Protein AF-A0A100WIN1-F1 (afdb_monomer)

InterPro domains:
  IPR055664 Protein of unknown function DUF7240 [PF23888] (122-196)
  IPR056927 Phage tail assembly chaperone protein [PF23781] (4-111)

Solvent-accessible surface area (backbone atoms only — not comparable to full-atom values): 12365 Å² total; per-residue (Å²): 132,84,83,77,77,78,68,12,44,66,59,38,42,54,54,31,69,76,25,74,78,75,61,76,69,41,86,40,79,40,91,90,75,46,75,40,49,27,30,70,57,31,26,38,49,38,32,38,51,12,50,30,66,35,82,90,48,55,72,68,60,14,50,50,28,44,50,48,48,50,57,75,29,32,42,69,68,55,51,54,49,51,54,51,29,39,74,71,67,74,37,55,91,58,45,65,60,52,48,53,39,50,53,68,25,67,93,53,91,60,52,49,65,30,48,52,53,44,26,34,50,43,22,51,39,22,76,72,48,53,81,73,43,88,71,63,59,49,75,38,97,26,27,64,59,47,42,51,51,48,50,50,53,56,58,61,50,50,65,78,86,45,71,68,60,28,50,52,53,47,52,52,50,51,46,70,42,66,52,79,77,77,87,78,60,91,92,58,81,83,69,53,97,83,54,56,85,80,63,48,67,64,55,55,50,46,54,51,51,49,49,61,63,69,76,112

Radius of gyration: 17.98 Å; Cα contacts (8 Å, |Δi|>4): 242; chains: 1; bounding box: 40×31×56 Å

Structure (mmCIF, N/CA/C/O backbone):
data_AF-A0A100WIN1-F1
#
_entry.id   AF-A0A100WIN1-F1
#
loop_
_atom_site.group_PDB
_atom_site.id
_atom_site.type_symbol
_atom_site.label_atom_id
_atom_site.label_alt_id
_atom_site.label_comp_id
_atom_site.label_asym_id
_atom_site.label_entity_id
_atom_site.label_seq_id
_atom_site.pdbx_PDB_ins_code
_atom_site.Cartn_x
_atom_site.Cartn_y
_atom_site.Cartn_z
_atom_site.occupancy
_atom_site.B_iso_or_equiv
_atom_site.auth_seq_id
_atom_site.auth_comp_id
_atom_site.auth_asym_id
_atom_site.auth_atom_id
_atom_site.pdbx_PDB_model_num
ATOM 1 N N . MET A 1 1 ? 20.401 14.953 -24.488 1.00 44.62 1 MET A N 1
ATOM 2 C CA . MET A 1 1 ? 19.905 14.572 -23.147 1.00 44.62 1 MET A CA 1
ATOM 3 C C . MET A 1 1 ? 18.418 14.300 -23.259 1.00 44.62 1 MET A C 1
ATOM 5 O O . MET A 1 1 ? 17.716 15.167 -23.756 1.00 44.62 1 MET A O 1
ATOM 9 N N . ALA A 1 2 ? 17.943 13.113 -22.882 1.00 50.66 2 ALA A N 1
ATOM 10 C CA . ALA A 1 2 ? 16.504 12.884 -22.765 1.00 50.66 2 ALA A CA 1
ATOM 11 C C . ALA A 1 2 ? 16.011 13.589 -21.492 1.00 50.66 2 ALA A C 1
ATOM 13 O O . ALA A 1 2 ? 16.629 13.425 -20.442 1.00 50.66 2 ALA A O 1
ATOM 14 N N . ILE A 1 3 ? 14.958 14.399 -21.599 1.00 56.50 3 ILE A N 1
ATOM 15 C CA . ILE A 1 3 ? 14.288 14.992 -20.438 1.00 56.50 3 ILE A CA 1
ATOM 16 C C . ILE A 1 3 ? 13.505 13.859 -19.766 1.00 56.50 3 ILE A C 1
ATOM 18 O O . ILE A 1 3 ? 12.650 13.243 -20.401 1.00 56.50 3 ILE A O 1
ATOM 22 N N . GLU A 1 4 ? 13.853 13.533 -18.522 1.00 56.56 4 GLU A N 1
ATOM 23 C CA . GLU A 1 4 ? 13.146 12.529 -17.723 1.00 56.56 4 GLU A CA 1
ATOM 24 C C . GLU A 1 4 ? 11.821 13.151 -17.245 1.00 56.56 4 GLU A C 1
ATOM 26 O O . GLU A 1 4 ? 11.844 14.255 -16.689 1.00 56.56 4 GLU A O 1
ATOM 31 N N . PRO A 1 5 ? 10.659 12.523 -17.504 1.00 62.78 5 PRO A N 1
ATOM 32 C CA . PRO A 1 5 ? 9.391 13.055 -17.027 1.00 62.78 5 PRO A CA 1
ATOM 33 C C . PRO A 1 5 ? 9.347 13.023 -15.489 1.00 62.78 5 PRO A C 1
ATOM 35 O O . PRO A 1 5 ? 9.988 12.166 -14.875 1.00 62.78 5 PRO A O 1
ATOM 38 N N . PRO A 1 6 ? 8.587 13.929 -14.845 1.00 72.12 6 PRO A N 1
ATOM 39 C CA . PRO A 1 6 ? 8.455 13.916 -13.394 1.00 72.12 6 PRO A CA 1
ATOM 40 C C . PRO A 1 6 ? 7.851 12.587 -12.893 1.00 72.12 6 PRO A C 1
ATOM 42 O O . PRO A 1 6 ? 7.144 11.916 -13.656 1.00 72.12 6 PRO A O 1
ATOM 45 N N . PRO A 1 7 ? 8.070 12.219 -11.615 1.00 76.25 7 PRO A N 1
ATOM 46 C CA . PRO A 1 7 ? 7.464 11.034 -11.009 1.00 76.25 7 PRO A CA 1
ATOM 47 C C . PRO A 1 7 ? 5.939 10.999 -11.171 1.00 76.25 7 PRO A C 1
ATOM 49 O O . PRO A 1 7 ? 5.281 12.038 -11.103 1.00 76.25 7 PRO A O 1
ATOM 52 N N . GLY A 1 8 ? 5.383 9.797 -11.342 1.00 88.75 8 GLY A N 1
ATOM 53 C CA . GLY A 1 8 ? 3.956 9.589 -11.611 1.00 88.75 8 GLY A CA 1
ATOM 54 C C . GLY A 1 8 ? 3.017 9.745 -10.409 1.00 88.75 8 GLY A C 1
ATOM 55 O O . GLY A 1 8 ? 1.815 9.545 -10.556 1.00 88.75 8 GLY A O 1
ATOM 56 N N . PHE A 1 9 ? 3.532 10.082 -9.219 1.00 91.44 9 PHE A N 1
ATOM 57 C CA . PHE A 1 9 ? 2.735 10.117 -7.987 1.00 91.44 9 PHE A CA 1
ATOM 58 C C . PHE A 1 9 ? 1.575 11.108 -8.076 1.00 91.44 9 PHE A C 1
ATOM 60 O O . PHE A 1 9 ? 0.471 10.788 -7.649 1.00 91.44 9 PHE A O 1
ATOM 67 N N . THR A 1 10 ? 1.818 12.293 -8.641 1.00 92.75 10 THR A N 1
ATOM 68 C CA . THR A 1 10 ? 0.780 13.315 -8.817 1.00 92.75 10 THR A CA 1
ATOM 69 C C . THR A 1 10 ? -0.313 12.838 -9.768 1.00 92.75 10 THR A C 1
ATOM 71 O O . THR A 1 10 ? -1.484 13.063 -9.490 1.00 92.75 10 THR A O 1
ATOM 74 N N . ASP A 1 11 ? 0.044 12.140 -10.850 1.00 95.31 11 ASP A N 1
ATOM 75 C CA . ASP A 1 11 ? -0.950 11.616 -11.793 1.00 95.31 11 ASP A CA 1
ATOM 76 C C . ASP A 1 11 ? -1.758 10.473 -11.164 1.00 95.31 11 ASP A C 1
ATOM 78 O O . ASP A 1 11 ? -2.968 10.408 -11.346 1.00 95.31 11 ASP A O 1
ATOM 82 N N . LEU A 1 12 ? -1.110 9.603 -10.377 1.00 96.94 12 LEU A N 1
ATOM 83 C CA . LEU A 1 12 ? -1.796 8.538 -9.641 1.00 96.94 12 LEU A CA 1
ATOM 84 C C . LEU A 1 12 ? -2.769 9.107 -8.599 1.00 96.94 12 LEU A C 1
ATOM 86 O O . LEU A 1 12 ? -3.864 8.576 -8.433 1.00 96.94 12 LEU A O 1
ATOM 90 N N . LEU A 1 13 ? -2.378 10.172 -7.892 1.00 96.06 13 LEU A N 1
ATOM 91 C CA . LEU A 1 13 ? -3.260 10.868 -6.953 1.00 96.06 13 LEU A CA 1
ATOM 92 C C . LEU A 1 13 ? -4.448 11.511 -7.675 1.00 96.06 13 LEU A C 1
ATOM 94 O O . LEU A 1 13 ? -5.569 11.325 -7.215 1.00 96.06 13 LEU A O 1
ATOM 98 N N . GLY A 1 14 ? -4.217 12.176 -8.811 1.00 96.94 14 GLY A N 1
ATOM 99 C CA . GLY A 1 14 ? -5.286 12.752 -9.633 1.00 96.94 14 GLY A CA 1
ATOM 100 C C . GLY A 1 14 ? -6.283 11.697 -10.119 1.00 96.94 14 GLY A C 1
ATOM 101 O O . GLY A 1 14 ? -7.475 11.819 -9.868 1.00 96.94 14 GLY A O 1
ATOM 102 N N . ASP A 1 15 ? -5.803 10.593 -10.701 1.00 97.38 15 ASP A N 1
ATOM 103 C CA . ASP A 1 15 ? -6.683 9.497 -11.137 1.00 97.38 15 ASP A CA 1
ATOM 104 C C . ASP A 1 15 ? -7.475 8.886 -9.954 1.00 97.38 15 ASP A C 1
ATOM 106 O O . ASP A 1 15 ? -8.618 8.455 -10.105 1.00 97.38 15 ASP A O 1
ATOM 110 N N . ALA A 1 16 ? -6.888 8.846 -8.752 1.00 97.25 16 ALA A N 1
ATOM 111 C CA . ALA A 1 16 ? -7.548 8.329 -7.553 1.00 97.25 16 ALA A CA 1
ATOM 112 C C . ALA A 1 16 ? -8.606 9.276 -6.958 1.00 97.25 16 ALA A C 1
ATOM 114 O O . ALA A 1 16 ? -9.450 8.819 -6.177 1.00 97.25 16 ALA A O 1
ATOM 115 N N . GLU A 1 17 ? -8.570 10.570 -7.284 1.00 96.25 17 GLU A N 1
ATOM 116 C CA . GLU A 1 17 ? -9.612 11.530 -6.900 1.00 96.25 17 GLU A CA 1
ATOM 117 C C . GLU A 1 17 ? -10.912 11.257 -7.663 1.00 96.25 17 GLU A C 1
ATOM 119 O O . GLU A 1 17 ? -11.977 11.234 -7.040 1.00 96.25 17 GLU A O 1
ATOM 124 N N . ASP A 1 18 ? -10.801 10.923 -8.950 1.00 96.06 18 ASP A N 1
ATOM 125 C CA . ASP A 1 18 ? -11.926 10.593 -9.836 1.00 96.06 18 ASP A CA 1
ATOM 126 C C . ASP A 1 18 ? -12.445 9.151 -9.662 1.00 96.06 18 ASP A C 1
ATOM 128 O O . ASP A 1 18 ? -13.518 8.786 -10.151 1.00 96.06 18 ASP A O 1
ATOM 132 N N . ALA A 1 19 ? -11.694 8.306 -8.953 1.00 96.38 19 ALA A N 1
ATOM 133 C CA . ALA A 1 19 ? -12.047 6.911 -8.732 1.00 96.38 19 ALA A CA 1
ATOM 134 C C . ALA A 1 19 ? -13.309 6.748 -7.853 1.00 96.38 19 ALA A C 1
ATOM 136 O O . ALA A 1 19 ? -13.549 7.549 -6.939 1.00 96.38 19 ALA A O 1
ATOM 137 N N . PRO A 1 20 ? -14.079 5.648 -8.020 1.00 95.81 20 PRO A N 1
ATOM 138 C CA . PRO A 1 20 ? -15.226 5.347 -7.168 1.00 95.81 20 PRO A CA 1
ATOM 139 C C . PRO A 1 20 ? -14.879 5.375 -5.671 1.00 95.81 20 PRO A C 1
ATOM 141 O O . PRO A 1 20 ? -13.741 5.073 -5.287 1.00 95.81 20 PRO A O 1
ATOM 144 N N . PRO A 1 21 ? -15.839 5.690 -4.786 1.00 94.56 21 PRO A N 1
ATOM 145 C CA . PRO A 1 21 ? -15.601 5.638 -3.349 1.00 94.56 21 PRO A CA 1
ATOM 146 C C . PRO A 1 21 ? -15.242 4.216 -2.891 1.00 94.56 21 PRO A C 1
ATOM 148 O O . PRO A 1 21 ? -15.446 3.219 -3.601 1.00 94.5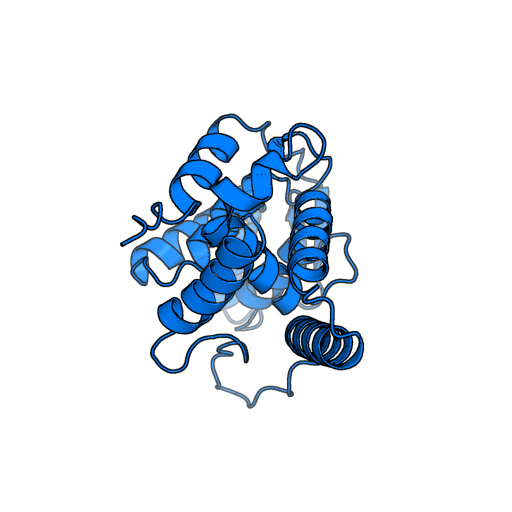6 21 PRO A O 1
ATOM 151 N N . LEU A 1 22 ? -14.697 4.116 -1.677 1.00 95.00 22 LEU A N 1
ATOM 152 C CA . LEU A 1 22 ? -14.527 2.823 -1.017 1.00 95.00 22 LEU A CA 1
ATOM 153 C C . LEU A 1 22 ? -15.887 2.136 -0.828 1.00 95.00 22 LEU A C 1
ATOM 155 O O . LEU A 1 22 ? -16.930 2.784 -0.818 1.00 95.00 22 LEU A O 1
ATOM 159 N N . GLY A 1 23 ? -15.870 0.806 -0.744 1.00 93.50 23 GLY A N 1
ATOM 160 C CA . GLY A 1 23 ? -17.091 0.031 -0.522 1.00 93.50 23 GLY A CA 1
ATOM 161 C C . GLY A 1 23 ? -17.641 0.188 0.894 1.00 93.50 23 GLY A C 1
ATOM 162 O O . GLY A 1 23 ? -17.036 0.845 1.741 1.00 93.50 23 GLY A O 1
ATOM 163 N N . GLU A 1 24 ? -18.763 -0.474 1.156 1.00 95.06 24 GLU A N 1
ATOM 164 C CA . GLU A 1 24 ? -19.343 -0.516 2.497 1.00 95.06 24 GLU A CA 1
ATOM 165 C C . GLU A 1 24 ? -18.390 -1.169 3.512 1.00 95.06 24 GLU A C 1
ATOM 167 O O . GLU A 1 24 ? -17.664 -2.112 3.159 1.00 95.06 24 GLU A O 1
ATOM 172 N N . PRO A 1 25 ? -18.381 -0.695 4.770 1.00 96.88 25 PRO A N 1
ATOM 173 C CA . PRO A 1 25 ? -17.685 -1.372 5.851 1.00 96.88 25 PRO A CA 1
ATOM 174 C C . PRO A 1 25 ? -18.221 -2.788 6.061 1.00 96.88 25 PRO A C 1
ATOM 176 O O . PRO A 1 25 ? -19.425 -3.037 6.028 1.00 96.88 25 PRO A O 1
ATOM 179 N N . VAL A 1 26 ? -17.317 -3.714 6.347 1.00 97.00 26 VAL A N 1
ATOM 180 C CA . VAL A 1 26 ? -17.629 -5.079 6.767 1.00 97.00 26 VAL A CA 1
ATOM 181 C C . VAL A 1 26 ? -16.817 -5.425 8.008 1.00 97.00 26 VAL A C 1
ATOM 183 O O . VAL A 1 26 ? -15.780 -4.815 8.274 1.00 97.00 26 VAL A O 1
ATOM 186 N N . LEU A 1 27 ? -17.273 -6.420 8.767 1.00 97.44 27 LEU A N 1
ATOM 187 C CA . LEU A 1 27 ? -16.505 -6.928 9.898 1.00 97.44 27 LEU A CA 1
ATOM 188 C C . LEU A 1 27 ? -15.193 -7.545 9.402 1.00 97.44 27 LEU A C 1
ATOM 190 O O . LEU A 1 27 ? -15.182 -8.514 8.641 1.00 97.44 27 LEU A O 1
ATOM 194 N N . PHE A 1 28 ? -14.089 -6.978 9.864 1.00 97.00 28 PHE A N 1
ATOM 195 C CA . PHE A 1 28 ? -12.732 -7.402 9.580 1.00 97.00 28 PHE A CA 1
ATOM 196 C C . PHE A 1 28 ? -12.086 -7.885 10.872 1.00 97.00 28 PHE A C 1
ATOM 198 O O . PHE A 1 28 ? -11.902 -7.127 11.825 1.00 97.00 28 PHE A O 1
ATOM 205 N N . LYS A 1 29 ? -11.774 -9.180 10.916 1.00 96.69 29 LYS A N 1
ATOM 206 C CA . LYS A 1 29 ? -11.084 -9.802 12.042 1.00 96.69 29 LYS A CA 1
ATOM 207 C C . LYS A 1 29 ? -9.582 -9.778 11.788 1.00 96.69 29 LYS A C 1
ATOM 209 O O . LYS A 1 29 ? -9.126 -10.281 10.764 1.00 96.69 29 LYS A O 1
ATOM 214 N N . LEU A 1 30 ? -8.836 -9.255 12.752 1.00 94.00 30 LEU A N 1
ATOM 215 C CA . LEU A 1 30 ? -7.388 -9.151 12.713 1.00 94.00 30 LEU A CA 1
ATOM 216 C C . LEU A 1 30 ? -6.763 -9.765 13.967 1.00 94.00 30 LEU A C 1
ATOM 218 O O . LEU A 1 30 ? -7.085 -9.395 15.101 1.00 94.00 30 LEU A O 1
ATOM 222 N N . ASP A 1 31 ? -5.843 -10.701 13.761 1.00 89.75 31 ASP A N 1
ATOM 223 C CA . ASP A 1 31 ? -5.209 -11.435 14.851 1.00 89.75 31 ASP A CA 1
ATOM 224 C C . ASP A 1 31 ? -4.362 -10.517 15.746 1.00 89.75 31 ASP A C 1
ATOM 226 O O . ASP A 1 31 ? -3.508 -9.752 15.292 1.00 89.75 31 ASP A O 1
ATOM 230 N N . GLY A 1 32 ? -4.607 -10.601 17.055 1.00 87.44 32 GLY A N 1
ATOM 231 C CA . GLY A 1 32 ? -3.962 -9.757 18.065 1.00 87.44 32 GLY A CA 1
ATOM 232 C C . GLY A 1 32 ? -4.545 -8.345 18.206 1.00 87.44 32 GLY A C 1
ATOM 233 O O . GLY A 1 32 ? -4.153 -7.648 19.133 1.00 87.44 32 GLY A O 1
ATOM 234 N N . VAL A 1 33 ? -5.487 -7.940 17.344 1.00 91.88 33 VAL A N 1
ATOM 235 C CA . VAL A 1 33 ? -6.157 -6.624 17.406 1.00 91.88 33 VAL A CA 1
ATOM 236 C C . VAL A 1 33 ? -7.651 -6.762 17.717 1.00 91.88 33 VAL A C 1
ATOM 238 O O . VAL A 1 33 ? -8.201 -5.981 18.489 1.00 91.88 33 VAL A O 1
ATOM 241 N N . GLY A 1 34 ? -8.315 -7.779 17.162 1.00 93.38 34 GLY A N 1
ATOM 242 C CA . GLY A 1 34 ? -9.741 -8.037 17.363 1.00 93.38 34 GLY A CA 1
ATOM 243 C C . GLY A 1 34 ? -10.560 -7.854 16.088 1.00 93.38 34 GLY A C 1
ATOM 244 O O . GLY A 1 34 ? -10.052 -8.014 14.982 1.00 93.38 34 GLY A O 1
ATOM 245 N N . THR A 1 35 ? -11.854 -7.578 16.243 1.00 96.31 35 THR A N 1
ATOM 246 C CA . THR A 1 35 ? -12.759 -7.319 15.111 1.00 96.31 35 THR A CA 1
ATOM 247 C C . THR A 1 35 ? -13.042 -5.826 15.026 1.00 96.31 35 THR A C 1
ATOM 249 O O . THR A 1 35 ? -13.284 -5.202 16.056 1.00 96.31 35 THR A O 1
ATOM 252 N N . LEU A 1 36 ? -13.008 -5.279 13.814 1.00 96.44 36 LEU A N 1
ATOM 253 C CA . LEU A 1 36 ? -13.309 -3.881 13.515 1.00 96.44 36 LEU A CA 1
ATOM 254 C C . LEU A 1 36 ? -14.191 -3.773 12.268 1.00 96.44 36 LEU A C 1
ATOM 256 O O . LEU A 1 36 ? -14.190 -4.669 11.421 1.00 96.44 36 LEU A O 1
ATOM 260 N N . TRP A 1 37 ? -14.923 -2.676 12.130 1.00 97.75 37 TRP A N 1
ATOM 261 C CA . TRP A 1 37 ? -15.577 -2.317 10.877 1.00 97.75 37 TRP A CA 1
ATOM 262 C C . TRP A 1 37 ? -14.557 -1.700 9.928 1.00 97.75 37 TRP A C 1
ATOM 264 O O . TRP A 1 37 ? -13.993 -0.639 10.203 1.00 97.75 37 TRP A O 1
ATOM 274 N N . ALA A 1 38 ? -14.316 -2.373 8.802 1.00 97.94 38 ALA A N 1
ATOM 275 C CA . ALA A 1 38 ? -13.326 -1.939 7.832 1.00 97.94 38 ALA A CA 1
ATOM 276 C C . ALA A 1 38 ? -13.798 -2.065 6.384 1.00 97.94 38 ALA A C 1
ATOM 278 O O . ALA A 1 38 ? -14.640 -2.892 6.041 1.00 97.94 38 ALA A O 1
ATOM 279 N N . ARG A 1 39 ? -13.204 -1.263 5.505 1.00 97.75 39 ARG A N 1
ATOM 280 C CA . ARG A 1 39 ? -13.421 -1.290 4.058 1.00 97.75 39 ARG A CA 1
ATOM 281 C C . ARG A 1 39 ? -12.241 -1.974 3.388 1.00 97.75 39 ARG A C 1
ATOM 283 O O . ARG A 1 39 ? -11.086 -1.711 3.715 1.00 97.75 39 ARG A O 1
ATOM 290 N N . LYS A 1 40 ? -12.519 -2.828 2.406 1.00 96.75 40 LYS A N 1
ATOM 291 C CA . LYS A 1 40 ? -11.464 -3.461 1.609 1.00 96.75 40 LYS A CA 1
ATOM 292 C C . LYS A 1 40 ? -10.763 -2.416 0.723 1.00 96.75 40 LYS A C 1
ATOM 294 O O . LYS A 1 40 ? -11.473 -1.657 0.055 1.00 96.75 40 LYS A O 1
ATOM 299 N N . PRO A 1 41 ? -9.417 -2.404 0.635 1.00 97.62 41 PRO A N 1
ATOM 300 C CA . PRO A 1 41 ? -8.714 -1.481 -0.250 1.00 97.62 41 PRO A CA 1
ATOM 301 C C . PRO A 1 41 ? -9.132 -1.608 -1.719 1.00 97.62 41 PRO A C 1
ATOM 303 O O . PRO A 1 41 ? -9.129 -2.694 -2.314 1.00 97.62 41 PRO A O 1
ATOM 306 N N . ARG A 1 42 ? -9.464 -0.465 -2.318 1.00 97.44 42 ARG A N 1
ATOM 307 C CA . ARG A 1 42 ? -9.809 -0.316 -3.740 1.00 97.44 42 ARG A CA 1
ATOM 308 C C . ARG A 1 42 ? -8.657 0.348 -4.497 1.00 97.44 42 ARG A C 1
ATOM 310 O O . ARG A 1 42 ? -7.727 0.826 -3.854 1.00 97.44 42 ARG A O 1
ATOM 317 N N . PRO A 1 43 ? -8.683 0.401 -5.840 1.00 97.94 43 PRO A N 1
ATOM 318 C CA . PRO A 1 43 ? -7.618 1.038 -6.613 1.00 97.94 43 PRO A CA 1
ATOM 319 C C . PRO A 1 43 ? -7.200 2.427 -6.117 1.00 97.94 43 PRO A C 1
ATOM 321 O O . PRO A 1 43 ? -6.010 2.675 -5.993 1.00 97.94 43 PRO A O 1
ATOM 324 N N . ARG A 1 44 ? -8.139 3.287 -5.699 1.00 97.56 44 ARG A N 1
ATOM 325 C CA . ARG A 1 44 ? -7.811 4.609 -5.128 1.00 97.56 44 ARG A CA 1
ATOM 326 C C . ARG A 1 44 ? -6.898 4.559 -3.898 1.00 97.56 44 ARG A C 1
ATOM 328 O O . ARG A 1 44 ? -6.096 5.462 -3.676 1.00 97.56 44 ARG A O 1
ATOM 335 N N . SER A 1 45 ? -7.001 3.494 -3.100 1.00 98.12 45 SER A N 1
ATOM 336 C CA . SER A 1 45 ? -6.182 3.283 -1.905 1.00 98.12 45 SER A CA 1
ATOM 337 C C . SER A 1 45 ? -4.703 3.122 -2.263 1.00 98.12 45 SER A C 1
ATOM 339 O O . SER A 1 45 ? -3.845 3.445 -1.446 1.00 98.12 45 SER A O 1
ATOM 341 N N . LEU A 1 46 ? -4.405 2.682 -3.494 1.00 97.94 46 LEU A N 1
ATOM 342 C CA . LEU A 1 46 ? -3.050 2.580 -4.031 1.00 97.94 46 LEU A CA 1
ATOM 343 C C . LEU A 1 46 ? -2.333 3.926 -4.003 1.00 97.94 46 LEU A C 1
ATOM 345 O O . LEU A 1 46 ? -1.168 3.976 -3.633 1.00 97.94 46 LEU A O 1
ATOM 349 N N . ALA A 1 47 ? -3.023 5.006 -4.378 1.00 97.12 47 ALA A N 1
ATOM 350 C CA . ALA A 1 47 ? -2.435 6.337 -4.460 1.00 97.12 47 ALA A CA 1
ATOM 351 C C . ALA A 1 47 ? -2.050 6.868 -3.078 1.00 97.12 47 ALA A C 1
ATOM 353 O O . ALA A 1 47 ? -0.927 7.325 -2.872 1.00 97.12 47 ALA A O 1
ATOM 354 N N . VAL A 1 48 ? -2.966 6.734 -2.114 1.00 97.31 48 VAL A N 1
ATOM 355 C CA . VAL A 1 48 ? -2.743 7.134 -0.718 1.00 97.31 48 VAL A CA 1
ATOM 356 C C . VAL A 1 48 ? -1.608 6.312 -0.105 1.00 97.31 48 VAL A C 1
ATOM 358 O O . VAL A 1 48 ? -0.711 6.873 0.519 1.00 97.31 48 VAL A O 1
ATOM 361 N N . LEU A 1 49 ? -1.598 4.995 -0.338 1.00 97.06 49 LEU A N 1
ATOM 362 C CA . LEU A 1 49 ? -0.551 4.108 0.161 1.00 97.06 49 LEU A CA 1
ATOM 363 C C . LEU A 1 49 ? 0.808 4.409 -0.486 1.00 97.06 49 LEU A C 1
ATOM 365 O O . LEU A 1 49 ? 1.809 4.523 0.211 1.00 97.06 49 LEU A O 1
ATOM 369 N N . ALA A 1 50 ? 0.858 4.597 -1.804 1.00 95.25 50 ALA A N 1
ATOM 370 C CA . ALA A 1 50 ? 2.085 4.955 -2.508 1.00 95.25 50 ALA A CA 1
ATOM 371 C C . ALA A 1 50 ? 2.653 6.289 -1.996 1.00 95.25 50 ALA A C 1
ATOM 373 O O . ALA A 1 50 ? 3.856 6.392 -1.763 1.00 95.25 50 ALA A O 1
ATOM 374 N N . ALA A 1 51 ? 1.796 7.287 -1.762 1.00 94.31 51 ALA A N 1
ATOM 375 C CA . ALA A 1 51 ? 2.194 8.575 -1.201 1.00 94.31 51 ALA A CA 1
ATOM 376 C C . ALA A 1 51 ? 2.692 8.459 0.252 1.00 94.31 51 ALA A C 1
ATOM 378 O O . ALA A 1 51 ? 3.710 9.060 0.591 1.00 94.31 51 ALA A O 1
ATOM 379 N N . ALA A 1 52 ? 2.056 7.633 1.090 1.00 93.38 52 ALA A N 1
ATOM 380 C CA . ALA A 1 52 ? 2.504 7.373 2.465 1.00 93.38 52 ALA A CA 1
ATOM 381 C C . ALA A 1 52 ? 3.942 6.827 2.536 1.00 93.38 52 ALA A C 1
ATOM 383 O O . ALA A 1 52 ? 4.649 7.053 3.517 1.00 93.38 52 ALA A O 1
ATOM 384 N N . TYR A 1 53 ? 4.396 6.160 1.473 1.00 92.12 53 TYR A N 1
ATOM 385 C CA . TYR A 1 53 ? 5.732 5.575 1.354 1.00 92.12 53 TYR A CA 1
ATOM 386 C C . TYR A 1 53 ? 6.626 6.286 0.324 1.00 92.12 53 TYR A C 1
ATOM 388 O O . TYR A 1 53 ? 7.683 5.770 -0.041 1.00 92.12 53 TYR A O 1
ATOM 396 N N . ASN A 1 54 ? 6.240 7.483 -0.126 1.00 87.88 54 ASN A N 1
ATOM 397 C CA . ASN A 1 54 ? 7.030 8.290 -1.051 1.00 87.88 54 ASN A CA 1
ATOM 398 C C . ASN A 1 54 ? 8.200 8.967 -0.317 1.00 87.88 54 ASN A C 1
ATOM 400 O O . ASN A 1 54 ? 8.004 9.760 0.604 1.00 87.88 54 ASN A O 1
ATOM 404 N N . ASP A 1 55 ? 9.433 8.679 -0.729 1.00 86.56 55 ASP A N 1
ATOM 405 C CA . ASP A 1 55 ? 10.638 9.211 -0.090 1.00 86.56 55 ASP A CA 1
ATOM 406 C C . ASP A 1 55 ? 10.947 10.670 -0.447 1.00 86.56 55 ASP A C 1
ATOM 408 O O . ASP A 1 55 ? 11.709 11.314 0.273 1.00 86.56 55 ASP A O 1
ATOM 412 N N . ALA A 1 56 ? 10.307 11.205 -1.488 1.00 85.75 56 ALA A N 1
ATOM 413 C CA . ALA A 1 56 ? 10.355 12.623 -1.827 1.00 85.75 56 ALA A CA 1
ATOM 414 C C . ALA A 1 56 ? 9.492 13.495 -0.897 1.00 85.75 56 ALA A C 1
ATOM 416 O O . ALA A 1 56 ? 9.653 14.714 -0.887 1.00 85.75 56 ALA A O 1
ATOM 417 N N . LEU A 1 57 ? 8.574 12.892 -0.131 1.00 83.81 57 LEU A N 1
ATOM 418 C CA . LEU A 1 57 ? 7.774 13.589 0.872 1.00 83.81 57 LEU A CA 1
ATOM 419 C C . LEU A 1 57 ? 8.481 13.593 2.229 1.00 83.81 57 LEU A C 1
ATOM 421 O O . LEU A 1 57 ? 9.152 12.628 2.614 1.00 83.81 57 LEU A O 1
ATOM 425 N N . ASP A 1 58 ? 8.288 14.674 2.983 1.00 91.00 58 ASP A N 1
ATOM 426 C CA . ASP A 1 58 ? 8.764 14.743 4.358 1.00 91.00 58 ASP A CA 1
ATOM 427 C C . ASP A 1 58 ? 7.994 13.777 5.283 1.00 91.00 58 ASP A C 1
ATOM 429 O O . ASP A 1 58 ? 6.977 13.172 4.926 1.00 91.00 58 ASP A O 1
ATOM 433 N N . GLY A 1 59 ? 8.515 13.594 6.499 1.00 88.31 59 GLY A N 1
ATOM 434 C CA . GLY A 1 59 ? 7.918 12.679 7.471 1.00 88.31 59 GLY A CA 1
ATOM 435 C C . GLY A 1 59 ? 6.484 13.050 7.861 1.00 88.31 59 GLY A C 1
ATOM 436 O O . GLY A 1 59 ? 5.669 12.153 8.061 1.00 88.31 59 GLY A O 1
ATOM 437 N N . ALA A 1 60 ? 6.160 14.343 7.931 1.00 91.38 60 ALA A N 1
ATOM 438 C CA . ALA A 1 60 ? 4.831 14.804 8.314 1.00 91.38 60 ALA A CA 1
ATOM 439 C C . ALA A 1 60 ? 3.804 14.495 7.216 1.00 91.38 60 ALA A C 1
ATOM 441 O O . ALA A 1 60 ? 2.751 13.927 7.501 1.00 91.38 60 ALA A O 1
ATOM 442 N N . ALA A 1 61 ? 4.138 14.784 5.958 1.00 90.44 61 ALA A N 1
ATOM 443 C CA . ALA A 1 61 ? 3.309 14.480 4.801 1.00 90.44 61 ALA A CA 1
ATOM 444 C C . ALA A 1 61 ? 3.086 12.968 4.647 1.00 90.44 61 ALA A C 1
ATOM 446 O O . ALA A 1 61 ? 1.950 12.532 4.454 1.00 90.44 61 ALA A O 1
ATOM 447 N N . ARG A 1 62 ? 4.134 12.147 4.808 1.00 91.69 62 ARG A N 1
ATOM 448 C CA . ARG A 1 62 ? 3.995 10.680 4.805 1.00 91.69 62 ARG A CA 1
ATOM 449 C C . ARG A 1 62 ? 3.057 10.181 5.902 1.00 91.69 62 ARG A C 1
ATOM 451 O O . ARG A 1 62 ? 2.160 9.390 5.620 1.00 91.69 62 ARG A O 1
ATOM 458 N N . ASN A 1 63 ? 3.220 10.677 7.128 1.00 90.06 63 ASN A N 1
ATOM 459 C CA . ASN A 1 63 ? 2.350 10.314 8.248 1.00 90.06 63 ASN A CA 1
ATOM 460 C C . ASN A 1 63 ? 0.897 10.755 8.020 1.00 90.06 63 ASN A C 1
ATOM 462 O O . ASN A 1 63 ? -0.024 10.033 8.403 1.00 90.06 63 ASN A O 1
ATOM 466 N N . ALA A 1 64 ? 0.674 11.899 7.365 1.00 94.00 64 ALA A N 1
ATOM 467 C CA . ALA A 1 64 ? -0.664 12.358 7.001 1.00 94.00 64 ALA A CA 1
ATOM 468 C C . ALA A 1 64 ? -1.335 11.409 5.994 1.00 94.00 64 ALA A C 1
ATOM 470 O O . ALA A 1 64 ? -2.485 11.022 6.195 1.00 94.00 64 ALA A O 1
ATOM 471 N N . TYR A 1 65 ? -0.615 10.964 4.958 1.00 96.25 65 TYR A N 1
ATOM 472 C CA . TYR A 1 65 ? -1.128 9.959 4.020 1.00 96.25 65 TYR A CA 1
ATOM 473 C C . TYR A 1 65 ? -1.360 8.601 4.682 1.00 96.25 65 TYR A C 1
ATOM 475 O O . TYR A 1 65 ? -2.359 7.948 4.390 1.00 96.25 65 TYR A O 1
ATOM 483 N N . LEU A 1 66 ? -0.486 8.183 5.600 1.00 94.38 66 LEU A N 1
ATOM 484 C CA . LEU A 1 66 ? -0.679 6.939 6.339 1.00 94.38 66 LEU A CA 1
ATOM 485 C C . LEU A 1 66 ? -1.928 6.995 7.228 1.00 94.38 66 LEU A C 1
ATOM 487 O O . LEU A 1 66 ? -2.744 6.076 7.214 1.00 94.38 66 LEU A O 1
ATOM 491 N N . THR A 1 67 ? -2.099 8.099 7.958 1.00 93.69 67 THR A N 1
ATOM 492 C CA . THR A 1 67 ? -3.293 8.346 8.776 1.00 93.69 67 THR A CA 1
ATOM 493 C C . THR A 1 67 ? -4.538 8.329 7.900 1.00 93.69 67 THR A C 1
ATOM 495 O O . THR A 1 67 ? -5.474 7.599 8.206 1.00 93.69 67 THR A O 1
ATOM 498 N N . ARG A 1 68 ? -4.510 9.040 6.763 1.00 95.75 68 ARG A N 1
ATOM 499 C CA . ARG A 1 68 ? -5.596 9.034 5.776 1.00 95.75 68 ARG A CA 1
ATOM 500 C C . ARG A 1 68 ? -5.925 7.621 5.303 1.00 95.75 68 ARG A C 1
ATOM 502 O O . ARG A 1 68 ? -7.093 7.259 5.263 1.00 95.75 68 ARG A O 1
ATOM 509 N N . PHE A 1 69 ? -4.917 6.807 4.981 1.00 97.25 69 PHE A N 1
ATOM 510 C CA . PHE A 1 69 ? -5.138 5.415 4.591 1.00 97.25 69 PHE A CA 1
ATOM 511 C C . PHE A 1 69 ? -5.891 4.654 5.686 1.00 97.25 69 PHE A C 1
ATOM 513 O O . PHE A 1 69 ? -6.891 4.010 5.393 1.00 97.25 69 PHE A O 1
ATOM 520 N N . LEU A 1 70 ? -5.468 4.747 6.946 1.00 95.75 70 LEU A N 1
ATOM 521 C CA . LEU A 1 70 ? -6.149 4.058 8.044 1.00 95.75 70 LEU A CA 1
ATOM 522 C C . LEU A 1 70 ? -7.586 4.565 8.234 1.00 95.75 70 LEU A C 1
ATOM 524 O O . LEU A 1 70 ? -8.509 3.756 8.290 1.00 95.75 70 LEU A O 1
ATOM 528 N N . THR A 1 71 ? -7.794 5.882 8.264 1.00 95.12 71 THR A N 1
ATOM 529 C CA . THR A 1 71 ? -9.117 6.482 8.500 1.00 95.12 71 THR A CA 1
ATOM 530 C C . THR A 1 71 ? -10.089 6.291 7.339 1.00 95.12 71 THR A C 1
ATOM 532 O O . THR A 1 71 ? -11.291 6.210 7.560 1.00 95.12 71 THR A O 1
ATOM 535 N N . ASP A 1 72 ? -9.601 6.177 6.101 1.00 96.62 72 ASP A N 1
ATOM 536 C CA . ASP A 1 72 ? -10.454 5.851 4.954 1.00 96.62 72 ASP A CA 1
ATOM 537 C C . ASP A 1 72 ? -11.004 4.412 5.079 1.00 96.62 72 ASP A C 1
ATOM 539 O O . ASP A 1 72 ? -12.142 4.117 4.691 1.00 96.62 72 ASP A O 1
ATOM 543 N N . HIS A 1 73 ? -10.210 3.499 5.651 1.00 97.94 73 HIS A N 1
ATOM 544 C CA . HIS A 1 73 ? -10.509 2.066 5.673 1.00 97.94 73 HIS A CA 1
ATOM 545 C C . HIS A 1 73 ? -11.107 1.563 6.981 1.00 97.94 73 HIS A C 1
ATOM 547 O O . HIS A 1 73 ? -11.592 0.439 6.985 1.00 97.94 73 HIS A O 1
ATOM 553 N N . ILE A 1 74 ? -11.099 2.336 8.060 1.00 97.19 74 ILE A N 1
ATOM 554 C CA . ILE A 1 74 ? -11.589 1.910 9.376 1.00 97.19 74 ILE A CA 1
ATOM 555 C C . ILE A 1 74 ? -12.639 2.904 9.849 1.00 97.19 74 ILE A C 1
ATOM 557 O O . ILE A 1 74 ? -12.527 4.100 9.587 1.00 97.19 74 ILE A O 1
ATOM 561 N N . ASP A 1 75 ? -13.669 2.417 10.537 1.00 94.50 75 ASP A N 1
ATOM 562 C CA . ASP A 1 75 ? -14.611 3.307 11.210 1.00 94.50 75 ASP A CA 1
ATOM 563 C C . ASP A 1 75 ? -13.902 4.211 12.234 1.00 94.50 75 ASP A C 1
ATOM 565 O O . ASP A 1 75 ? -13.021 3.768 12.974 1.00 94.50 75 ASP A O 1
ATOM 569 N N . THR A 1 76 ? -14.294 5.485 12.302 1.00 91.44 76 THR A N 1
ATOM 570 C CA . THR A 1 76 ? -13.675 6.460 13.212 1.00 91.44 76 THR A CA 1
ATOM 571 C C . THR A 1 76 ? -13.757 6.010 14.670 1.00 91.44 76 THR A C 1
ATOM 573 O O . THR A 1 76 ? -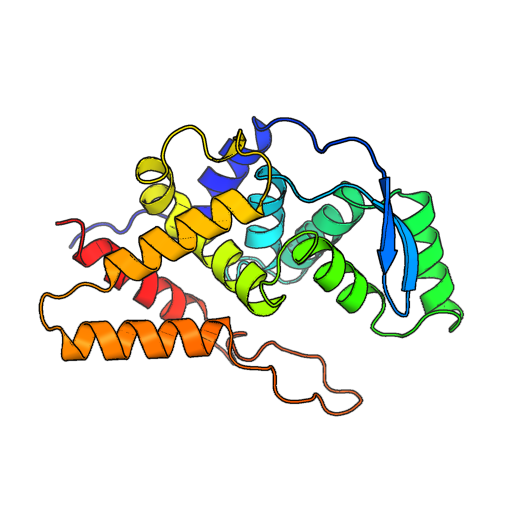12.774 6.134 15.397 1.00 91.44 76 THR A O 1
ATOM 576 N N . THR A 1 77 ? -14.874 5.401 15.078 1.00 94.38 77 THR A N 1
ATOM 577 C CA . THR A 1 77 ? -15.059 4.890 16.443 1.00 94.38 77 THR A CA 1
ATOM 578 C C . THR A 1 77 ? -14.079 3.760 16.750 1.00 94.38 77 THR A C 1
ATOM 580 O O . THR A 1 77 ? -13.487 3.719 17.829 1.00 94.38 77 THR A O 1
ATOM 583 N N . ASP A 1 78 ? -13.877 2.843 15.798 1.00 95.12 78 ASP A N 1
ATOM 584 C CA . ASP A 1 78 ? -12.917 1.750 15.958 1.00 95.12 78 ASP A CA 1
ATOM 585 C C . ASP A 1 78 ? -11.478 2.265 15.987 1.00 95.12 78 ASP A C 1
ATOM 587 O O . ASP A 1 78 ? -10.679 1.799 16.799 1.00 95.12 78 ASP A O 1
ATOM 591 N N . TYR A 1 79 ? -11.147 3.250 15.151 1.00 93.19 79 TYR A N 1
ATOM 592 C CA . TYR A 1 79 ? -9.822 3.861 15.150 1.00 93.19 79 TYR A CA 1
ATOM 593 C C . TYR A 1 79 ? -9.512 4.545 16.490 1.00 93.19 79 TYR A C 1
ATOM 595 O O . TYR A 1 79 ? -8.487 4.256 17.106 1.00 93.19 79 TYR A O 1
ATOM 603 N N . GLU A 1 80 ? -10.416 5.389 16.993 1.00 92.50 80 GLU A N 1
ATOM 604 C CA . GLU A 1 80 ? -10.261 6.066 18.288 1.00 92.50 80 GLU A CA 1
ATOM 605 C C . GLU A 1 80 ? -10.155 5.075 19.451 1.00 92.50 80 GLU A C 1
ATOM 607 O O . GLU A 1 80 ? -9.295 5.225 20.326 1.00 92.50 80 GLU A O 1
ATOM 612 N N . ARG A 1 81 ? -10.978 4.019 19.435 1.00 94.56 81 ARG A N 1
ATOM 613 C CA . ARG A 1 81 ? -10.912 2.940 20.423 1.00 94.56 81 ARG A CA 1
ATOM 614 C C . ARG A 1 81 ? -9.544 2.263 20.422 1.00 94.56 81 ARG A C 1
ATOM 616 O O . ARG A 1 81 ? -8.985 2.062 21.497 1.00 94.56 81 ARG A O 1
ATOM 623 N N . LEU A 1 82 ? -8.991 1.934 19.252 1.00 93.50 82 LEU A N 1
ATOM 624 C CA . LEU A 1 82 ? -7.670 1.303 19.150 1.00 93.50 82 LEU A CA 1
ATOM 625 C C . LEU A 1 82 ? -6.564 2.206 19.704 1.00 93.50 82 LEU A C 1
ATOM 627 O O . LEU A 1 82 ? -5.720 1.731 20.462 1.00 93.50 82 LEU A O 1
ATOM 631 N N . ILE A 1 83 ? -6.594 3.505 19.394 1.00 91.06 83 ILE A N 1
ATOM 632 C CA . ILE A 1 83 ? -5.631 4.470 19.943 1.00 91.06 83 ILE A CA 1
ATOM 633 C C . ILE A 1 83 ? -5.742 4.551 21.472 1.00 91.06 83 ILE A C 1
ATOM 635 O O . ILE A 1 83 ? -4.724 4.517 22.168 1.00 91.06 83 ILE A O 1
ATOM 639 N N . ALA A 1 84 ? -6.961 4.603 22.013 1.00 92.50 84 ALA A N 1
ATOM 640 C CA . ALA A 1 84 ? -7.177 4.590 23.456 1.00 92.50 84 ALA A CA 1
ATOM 641 C C . ALA A 1 84 ? -6.677 3.282 24.091 1.00 92.50 84 ALA A C 1
ATOM 643 O O . ALA A 1 84 ? -5.992 3.312 25.112 1.00 92.50 84 ALA A O 1
ATOM 644 N N . ASP A 1 85 ? -6.974 2.131 23.487 1.00 93.62 85 ASP A N 1
ATOM 645 C CA . ASP A 1 85 ? -6.533 0.831 23.989 1.00 93.62 85 ASP A CA 1
ATOM 646 C C . ASP A 1 85 ? -5.003 0.711 23.995 1.00 93.62 85 ASP A C 1
ATOM 648 O O . ASP A 1 85 ? -4.447 0.182 24.956 1.00 93.62 85 ASP A O 1
ATOM 652 N N . MET A 1 86 ? -4.308 1.267 22.999 1.00 92.44 86 MET A N 1
ATOM 653 C CA . MET A 1 86 ? -2.844 1.367 23.014 1.00 92.44 86 MET A CA 1
ATOM 654 C C . MET A 1 86 ? -2.346 2.268 24.153 1.00 92.44 86 MET A C 1
ATOM 656 O O . MET A 1 86 ? -1.446 1.877 24.894 1.00 92.44 86 MET A O 1
ATOM 660 N N . ALA A 1 87 ? -2.954 3.443 24.349 1.00 91.62 87 ALA A N 1
ATOM 661 C CA . ALA A 1 87 ? -2.561 4.384 25.402 1.00 91.62 87 ALA A CA 1
ATOM 662 C C . ALA A 1 87 ? -2.750 3.817 26.822 1.00 91.62 87 ALA A C 1
ATOM 664 O O . ALA A 1 87 ? -1.965 4.112 27.722 1.00 91.62 87 ALA A O 1
ATOM 665 N N . PHE A 1 88 ? -3.769 2.977 27.023 1.00 94.94 88 PHE A N 1
ATOM 666 C CA . PHE A 1 88 ? -4.041 2.305 28.297 1.00 94.94 88 PHE A CA 1
ATOM 667 C C . PHE A 1 88 ? -3.368 0.928 28.429 1.00 94.94 88 PHE A C 1
ATOM 669 O O . PHE A 1 88 ? -3.649 0.212 29.391 1.00 94.94 88 PHE A O 1
ATOM 676 N N . GLY A 1 89 ? -2.512 0.526 27.480 1.00 91.69 89 GLY A N 1
ATOM 677 C CA . GLY A 1 89 ? -1.828 -0.773 27.504 1.00 91.69 89 GLY A CA 1
ATOM 678 C C . GLY A 1 89 ? -2.766 -1.981 27.379 1.00 91.69 89 GLY A C 1
ATOM 679 O O . GLY A 1 89 ? -2.416 -3.085 27.793 1.00 91.69 89 GLY A O 1
ATOM 680 N N . ARG A 1 90 ? -3.974 -1.778 26.840 1.00 93.56 90 ARG A N 1
ATOM 681 C CA . ARG A 1 90 ? -4.972 -2.824 26.560 1.00 93.56 90 ARG A CA 1
ATOM 682 C C . ARG A 1 90 ? -4.800 -3.454 25.179 1.00 93.56 90 ARG A C 1
ATOM 684 O O . ARG A 1 90 ? -5.345 -4.528 24.939 1.00 93.56 90 ARG A O 1
ATOM 691 N N . ALA A 1 91 ? -4.047 -2.805 24.295 1.00 90.62 91 ALA A N 1
ATOM 692 C CA . ALA A 1 91 ? -3.664 -3.324 22.989 1.00 90.62 91 ALA A CA 1
ATOM 693 C C . ALA A 1 91 ? -2.130 -3.386 22.847 1.00 90.62 91 ALA A C 1
ATOM 695 O O . ALA A 1 91 ? -1.427 -2.605 23.494 1.00 90.62 91 ALA A O 1
ATOM 696 N N . PRO A 1 92 ? -1.593 -4.291 22.007 1.00 89.06 92 PRO A N 1
ATOM 697 C CA . PRO A 1 92 ? -0.165 -4.334 21.691 1.00 89.06 92 PRO A CA 1
ATOM 698 C C . PRO A 1 92 ? 0.375 -3.010 21.124 1.00 89.06 92 PRO A C 1
ATOM 700 O O . PRO A 1 92 ? -0.328 -2.309 20.394 1.00 89.06 92 PRO A O 1
ATOM 703 N N . GLU A 1 93 ? 1.648 -2.697 21.383 1.00 87.38 93 GLU A N 1
ATOM 704 C CA . GLU A 1 93 ? 2.315 -1.492 20.848 1.00 87.38 93 GLU A CA 1
ATOM 705 C C . GLU A 1 93 ? 2.362 -1.471 19.308 1.00 87.38 93 GLU A C 1
ATOM 707 O O . GLU A 1 93 ? 2.302 -0.409 18.697 1.00 87.38 93 GLU A O 1
ATOM 712 N N . ASP A 1 94 ? 2.402 -2.645 18.675 1.00 88.06 94 ASP A N 1
ATOM 713 C CA . ASP A 1 94 ? 2.440 -2.829 17.220 1.00 88.06 94 ASP A CA 1
ATOM 714 C C . ASP A 1 94 ? 1.036 -2.901 16.580 1.00 88.06 94 ASP A C 1
ATOM 716 O O . ASP A 1 94 ? 0.891 -3.335 15.438 1.00 88.06 94 ASP A O 1
ATOM 720 N N . THR A 1 95 ? -0.021 -2.479 17.286 1.00 89.62 95 THR A N 1
ATOM 721 C CA . THR A 1 95 ? -1.414 -2.554 16.798 1.00 89.62 95 THR A CA 1
ATOM 722 C C . THR A 1 95 ? -1.619 -1.823 15.470 1.00 89.62 95 THR A C 1
ATOM 724 O O . THR A 1 95 ? -2.255 -2.374 14.571 1.00 89.62 95 THR A O 1
ATOM 727 N N . ILE A 1 96 ? -1.060 -0.618 15.307 1.00 91.19 96 ILE A N 1
ATOM 728 C CA . ILE A 1 96 ? -1.175 0.141 14.050 1.00 91.19 96 ILE A CA 1
ATOM 729 C C . ILE A 1 96 ? -0.430 -0.556 12.908 1.00 91.19 96 ILE A C 1
ATOM 731 O O . ILE A 1 96 ? -0.967 -0.651 11.805 1.00 91.19 96 ILE A O 1
ATOM 735 N N . ASP A 1 97 ? 0.750 -1.116 13.175 1.00 89.94 97 ASP A N 1
ATOM 736 C CA . ASP A 1 97 ? 1.520 -1.861 12.173 1.00 89.94 97 ASP A CA 1
ATOM 737 C C . ASP A 1 97 ? 0.781 -3.132 11.733 1.00 89.94 97 ASP A C 1
ATOM 739 O O . ASP A 1 97 ? 0.675 -3.414 10.537 1.00 89.94 97 ASP A O 1
ATOM 743 N N . ARG A 1 98 ? 0.196 -3.874 12.685 1.00 93.00 98 ARG A N 1
ATOM 744 C CA . ARG A 1 98 ? -0.656 -5.043 12.407 1.00 93.00 98 ARG A CA 1
ATOM 745 C C . ARG A 1 98 ? -1.868 -4.666 11.573 1.00 93.00 98 ARG A C 1
ATOM 747 O O . ARG A 1 98 ? -2.213 -5.381 10.635 1.00 93.00 98 ARG A O 1
ATOM 754 N N . LEU A 1 99 ? -2.517 -3.561 11.920 1.00 94.44 99 LEU A N 1
ATOM 755 C CA . LEU A 1 99 ? -3.706 -3.062 11.244 1.00 94.44 99 LEU A CA 1
ATOM 756 C C . LEU A 1 99 ? -3.410 -2.664 9.806 1.00 94.44 99 LEU A C 1
ATOM 758 O O . LEU A 1 99 ? -4.100 -3.097 8.883 1.00 94.44 99 LEU A O 1
ATOM 762 N N . LEU A 1 100 ? -2.336 -1.912 9.611 1.00 95.44 100 LEU A N 1
ATOM 763 C CA . LEU A 1 100 ? -1.861 -1.512 8.303 1.00 95.44 100 LEU A CA 1
ATOM 764 C C . LEU A 1 100 ? -1.489 -2.726 7.443 1.00 95.44 100 LEU A C 1
ATOM 766 O O . LEU A 1 100 ? -1.936 -2.820 6.299 1.00 95.44 100 LEU A O 1
ATOM 770 N N . ALA A 1 101 ? -0.742 -3.683 8.001 1.00 95.19 101 ALA A N 1
ATOM 771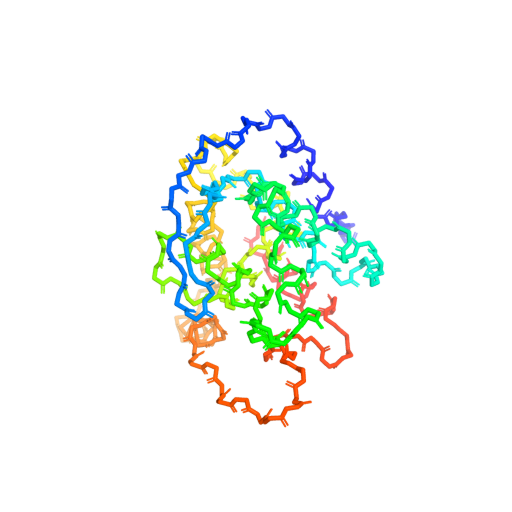 C CA . ALA A 1 101 ? -0.389 -4.921 7.314 1.00 95.19 101 ALA A CA 1
ATOM 772 C C . ALA A 1 101 ? -1.629 -5.752 6.955 1.00 95.19 101 ALA A C 1
ATOM 774 O O . ALA A 1 101 ? -1.750 -6.221 5.821 1.00 95.19 101 ALA A O 1
ATOM 775 N N . GLY A 1 102 ? -2.573 -5.896 7.888 1.00 96.25 102 GLY A N 1
ATOM 776 C CA . GLY A 1 102 ? -3.820 -6.631 7.691 1.00 96.25 102 GLY A CA 1
ATOM 777 C C . GLY A 1 102 ? -4.693 -6.022 6.595 1.00 96.25 102 GLY A C 1
ATOM 778 O O . GLY A 1 102 ? -5.126 -6.735 5.692 1.00 96.25 102 GLY A O 1
ATOM 779 N N . LEU A 1 103 ? -4.894 -4.702 6.617 1.00 97.44 103 LEU A N 1
ATOM 780 C CA . LEU A 1 103 ? -5.637 -3.990 5.575 1.00 97.44 103 LEU A CA 1
ATOM 781 C C . LEU A 1 103 ? -4.945 -4.111 4.221 1.00 97.44 103 LEU A C 1
ATOM 783 O O . LEU A 1 103 ? -5.578 -4.485 3.234 1.00 97.44 103 LEU A O 1
ATOM 787 N N . CYS A 1 104 ? -3.638 -3.848 4.174 1.00 97.19 104 CYS A N 1
ATOM 788 C CA . CYS A 1 104 ? -2.861 -3.913 2.943 1.00 97.19 104 CYS A CA 1
ATOM 789 C C . CYS A 1 104 ? -2.808 -5.316 2.348 1.00 97.19 104 CYS A C 1
ATOM 791 O O . CYS A 1 104 ? -2.579 -5.425 1.157 1.00 97.19 104 CYS A O 1
ATOM 793 N N . THR A 1 105 ? -2.988 -6.382 3.125 1.00 97.31 105 THR A N 1
ATOM 794 C CA . THR A 1 105 ? -2.962 -7.768 2.622 1.00 97.31 105 THR A CA 1
ATOM 795 C C . THR A 1 105 ? -4.356 -8.389 2.517 1.00 97.31 105 THR A C 1
ATOM 797 O O . THR A 1 105 ? -4.500 -9.580 2.227 1.00 97.31 105 THR A O 1
ATOM 800 N N . TRP A 1 106 ? -5.415 -7.594 2.693 1.00 97.25 106 TRP A N 1
ATOM 801 C CA . TRP A 1 106 ? -6.774 -8.111 2.740 1.00 97.25 106 TRP A CA 1
ATOM 802 C C . TRP A 1 106 ? -7.224 -8.719 1.406 1.00 97.25 106 TRP A C 1
ATOM 804 O O . TRP A 1 106 ? -7.583 -8.045 0.434 1.00 97.25 106 TRP A O 1
ATOM 814 N N . GLY A 1 107 ? -7.319 -10.049 1.402 1.00 94.06 107 GLY A N 1
ATOM 815 C CA . GLY A 1 107 ? -7.795 -10.822 0.261 1.00 94.06 107 GLY A CA 1
ATOM 816 C C . GLY A 1 107 ? -6.702 -11.095 -0.766 1.00 94.06 107 GLY A C 1
ATOM 817 O O . GLY A 1 107 ? -7.021 -11.316 -1.933 1.00 94.06 107 GLY A O 1
ATOM 818 N N . THR A 1 108 ? -5.439 -11.073 -0.340 1.00 96.19 108 THR A N 1
ATOM 819 C CA . THR A 1 108 ? -4.291 -11.533 -1.120 1.00 96.19 108 THR A CA 1
ATOM 820 C C . THR A 1 108 ? -3.377 -12.417 -0.270 1.00 96.19 108 THR A C 1
ATOM 822 O O . THR A 1 108 ? -3.354 -12.309 0.950 1.00 96.19 108 THR A O 1
ATOM 825 N N . ALA A 1 109 ? -2.612 -13.291 -0.924 1.00 94.62 109 ALA A N 1
ATOM 826 C CA . ALA 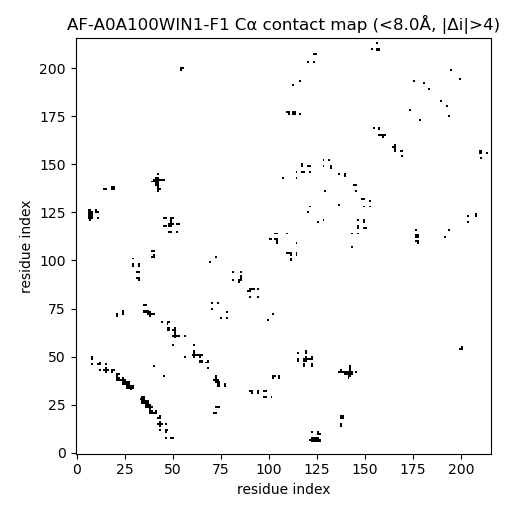A 1 109 ? -1.535 -14.055 -0.292 1.00 94.62 109 ALA A CA 1
ATOM 827 C C . ALA A 1 109 ? -0.186 -13.309 -0.322 1.00 94.62 109 ALA A C 1
ATOM 829 O O . ALA A 1 109 ? 0.815 -13.814 0.186 1.00 94.62 109 ALA A O 1
ATOM 830 N N . ARG A 1 110 ? -0.130 -12.124 -0.948 1.00 94.06 110 ARG A N 1
ATOM 831 C CA . ARG A 1 110 ? 1.095 -11.320 -1.016 1.00 94.06 110 ARG A CA 1
ATOM 832 C C . ARG A 1 110 ? 1.516 -10.894 0.398 1.00 94.06 110 ARG A C 1
ATOM 834 O O . ARG A 1 110 ? 0.670 -10.418 1.155 1.00 94.06 110 ARG A O 1
ATOM 841 N N . PRO A 1 111 ? 2.810 -10.987 0.748 1.00 94.50 111 PRO A N 1
ATOM 842 C CA . PRO A 1 111 ? 3.301 -10.434 1.998 1.00 94.50 111 PRO A CA 1
ATOM 843 C C . PRO A 1 111 ? 3.180 -8.909 1.977 1.00 94.50 111 PRO A C 1
ATOM 845 O O . PRO A 1 111 ? 3.274 -8.273 0.923 1.00 94.50 111 PRO A O 1
ATOM 848 N N . TYR A 1 112 ? 3.031 -8.315 3.158 1.00 93.44 112 TYR A N 1
ATOM 849 C CA . TYR A 1 112 ? 2.833 -6.874 3.323 1.00 93.44 112 TYR A CA 1
ATOM 850 C C . TYR A 1 112 ? 3.893 -6.033 2.590 1.00 93.44 112 TYR A C 1
ATOM 852 O O . TYR A 1 112 ? 3.582 -5.101 1.849 1.00 93.44 112 TYR A O 1
ATOM 860 N N . LYS A 1 113 ? 5.158 -6.438 2.694 1.00 90.75 113 LYS A N 1
ATOM 861 C CA . LYS A 1 113 ? 6.285 -5.808 2.001 1.00 90.75 113 LYS A CA 1
ATOM 862 C C . LYS A 1 113 ? 6.163 -5.824 0.469 1.00 90.75 113 LYS A C 1
ATOM 864 O O . LYS A 1 113 ? 6.558 -4.843 -0.164 1.00 90.75 113 LYS A O 1
ATOM 869 N N . ALA A 1 114 ? 5.620 -6.887 -0.131 1.00 92.81 114 ALA A N 1
ATOM 870 C CA . ALA A 1 114 ? 5.399 -6.932 -1.577 1.00 92.81 114 ALA A CA 1
ATOM 871 C C . ALA A 1 114 ? 4.331 -5.913 -1.990 1.00 92.81 114 ALA A C 1
ATOM 873 O O . ALA A 1 114 ? 4.520 -5.195 -2.969 1.00 92.81 114 ALA A O 1
ATOM 874 N N . VAL A 1 115 ? 3.253 -5.794 -1.205 1.00 96.56 115 VAL A N 1
ATOM 875 C CA . VAL A 1 115 ? 2.191 -4.803 -1.436 1.00 96.56 115 VAL A CA 1
ATOM 876 C C . VAL A 1 115 ? 2.759 -3.385 -1.418 1.00 96.56 115 VAL A C 1
ATOM 878 O O . VAL A 1 115 ? 2.543 -2.640 -2.370 1.00 96.56 115 VAL A O 1
ATOM 881 N N . LEU A 1 116 ? 3.536 -3.031 -0.390 1.00 95.12 116 LEU A N 1
ATOM 882 C CA . LEU A 1 116 ? 4.152 -1.704 -0.290 1.00 95.12 116 LEU A CA 1
ATOM 883 C C . LEU A 1 116 ? 5.125 -1.418 -1.437 1.00 95.12 116 LEU A C 1
ATOM 885 O O . LEU A 1 116 ? 5.072 -0.353 -2.048 1.00 95.12 116 LEU A O 1
ATOM 889 N N . SER A 1 117 ? 5.985 -2.384 -1.764 1.00 91.00 117 SER A N 1
ATOM 890 C CA . SER A 1 117 ? 6.976 -2.229 -2.834 1.00 91.00 117 SER A CA 1
ATOM 891 C C . SER A 1 117 ? 6.307 -1.997 -4.190 1.00 91.00 117 SER A C 1
ATOM 893 O O . SER A 1 117 ? 6.719 -1.121 -4.953 1.00 91.00 117 SER A O 1
ATOM 895 N N . LEU A 1 118 ? 5.250 -2.756 -4.488 1.00 95.75 118 LEU A N 1
ATOM 896 C CA . LEU A 1 118 ? 4.484 -2.602 -5.721 1.00 95.75 118 LEU A CA 1
ATOM 897 C C . LEU A 1 118 ? 3.677 -1.299 -5.725 1.00 95.75 118 LEU A C 1
ATOM 899 O O . LEU A 1 118 ? 3.603 -0.656 -6.767 1.00 95.75 118 LEU A O 1
ATOM 903 N N . ALA A 1 119 ? 3.150 -0.857 -4.579 1.00 96.75 119 ALA A N 1
ATOM 904 C CA . ALA A 1 119 ? 2.463 0.428 -4.467 1.00 96.75 119 ALA A CA 1
ATOM 905 C C . ALA A 1 119 ? 3.389 1.612 -4.774 1.00 96.75 119 ALA A C 1
ATOM 907 O O . ALA A 1 119 ? 3.056 2.462 -5.598 1.00 96.75 119 ALA A O 1
ATOM 908 N N . VAL A 1 120 ? 4.588 1.633 -4.187 1.00 94.00 120 VAL A N 1
ATOM 909 C CA . VAL A 1 120 ? 5.601 2.662 -4.475 1.00 94.00 120 VAL A CA 1
ATOM 910 C C . VAL A 1 120 ? 6.060 2.590 -5.932 1.00 94.00 120 VAL A C 1
ATOM 912 O O . VAL A 1 120 ? 6.214 3.626 -6.574 1.00 94.00 120 VAL A O 1
ATOM 915 N N . THR A 1 121 ? 6.227 1.382 -6.483 1.00 91.69 121 THR A N 1
ATOM 916 C CA . THR A 1 121 ? 6.574 1.193 -7.903 1.00 91.69 121 THR A CA 1
ATOM 917 C C . THR A 1 121 ? 5.489 1.756 -8.820 1.00 91.69 121 THR A C 1
ATOM 919 O O . THR A 1 121 ? 5.803 2.480 -9.765 1.00 91.69 121 THR A O 1
ATOM 922 N N . ALA A 1 122 ? 4.218 1.481 -8.513 1.00 94.50 122 ALA A N 1
ATOM 923 C CA . ALA A 1 122 ? 3.076 2.022 -9.238 1.00 94.50 122 ALA A CA 1
ATOM 924 C C . ALA A 1 122 ? 3.041 3.552 -9.161 1.00 94.50 122 ALA A C 1
ATOM 926 O O . ALA A 1 122 ? 2.918 4.196 -10.194 1.00 94.50 122 ALA A O 1
ATOM 927 N N . GLY A 1 123 ? 3.216 4.136 -7.971 1.00 92.88 123 GLY A N 1
ATOM 928 C CA . GLY A 1 123 ? 3.238 5.589 -7.791 1.00 92.88 123 GLY A CA 1
ATOM 929 C C . GLY A 1 123 ? 4.384 6.267 -8.534 1.00 92.88 123 GLY A C 1
ATOM 930 O O . GLY A 1 123 ? 4.160 7.206 -9.292 1.00 92.88 123 GLY A O 1
ATOM 931 N N . ALA A 1 124 ? 5.610 5.762 -8.400 1.00 90.19 124 ALA A N 1
ATOM 932 C CA . ALA A 1 124 ? 6.766 6.340 -9.079 1.00 90.19 124 ALA A CA 1
ATOM 933 C C . ALA A 1 124 ? 6.653 6.232 -10.609 1.00 90.19 124 ALA A C 1
ATOM 935 O O . ALA A 1 124 ? 6.978 7.184 -11.323 1.00 90.19 124 ALA A O 1
ATOM 936 N N . GLY A 1 125 ? 6.177 5.086 -11.103 1.00 89.19 125 GLY A N 1
ATOM 937 C CA . GLY A 1 125 ? 6.109 4.747 -12.523 1.00 89.19 125 GLY A CA 1
ATOM 938 C C . GLY A 1 125 ? 4.753 4.972 -13.188 1.00 89.19 125 GLY A C 1
ATOM 939 O O . GLY A 1 125 ? 4.573 4.501 -14.309 1.00 89.19 125 GLY A O 1
ATOM 940 N N . TRP A 1 126 ? 3.798 5.649 -12.540 1.00 94.94 126 TRP A N 1
ATOM 941 C CA . TRP A 1 126 ? 2.391 5.618 -12.960 1.00 94.94 126 TRP A CA 1
ATOM 942 C C . TRP A 1 126 ? 2.164 6.009 -14.421 1.00 94.94 126 TRP A C 1
ATOM 944 O O . TRP A 1 126 ? 1.480 5.289 -15.141 1.00 94.94 126 TRP A O 1
ATOM 954 N N . ARG A 1 127 ? 2.810 7.080 -14.905 1.00 91.31 127 ARG A N 1
ATOM 955 C CA . ARG A 1 127 ? 2.717 7.516 -16.314 1.00 91.31 127 ARG A CA 1
ATOM 956 C C . ARG A 1 127 ? 3.140 6.441 -17.314 1.00 91.31 127 ARG A C 1
ATOM 958 O O . ARG A 1 127 ? 2.580 6.367 -18.401 1.00 91.31 127 ARG A O 1
ATOM 965 N N . THR A 1 128 ? 4.130 5.632 -16.954 1.00 90.50 128 THR A N 1
ATOM 966 C CA . THR A 1 128 ? 4.656 4.560 -17.804 1.00 90.50 128 THR A CA 1
ATOM 967 C C . THR A 1 128 ? 3.815 3.296 -17.680 1.00 90.50 128 THR A C 1
ATOM 969 O O . THR A 1 128 ? 3.592 2.605 -18.670 1.00 90.50 128 THR A O 1
ATOM 972 N N . ILE A 1 129 ? 3.356 2.980 -16.469 1.00 92.81 129 ILE A N 1
ATOM 973 C CA . ILE A 1 129 ? 2.651 1.734 -16.158 1.00 92.81 129 ILE A CA 1
ATOM 974 C C . ILE A 1 129 ? 1.181 1.819 -16.580 1.00 92.81 129 ILE A C 1
ATOM 976 O O . ILE A 1 129 ? 0.689 0.901 -17.229 1.00 92.81 129 ILE A O 1
ATOM 980 N N . ARG A 1 130 ? 0.482 2.919 -16.265 1.00 96.12 130 ARG A N 1
ATOM 981 C CA . ARG A 1 130 ? -0.961 3.083 -16.502 1.00 96.12 130 ARG A CA 1
ATOM 982 C C . ARG A 1 130 ? -1.380 2.754 -17.943 1.00 96.12 130 ARG A C 1
ATOM 984 O O . ARG A 1 130 ? -2.313 1.971 -18.079 1.00 96.12 130 ARG A O 1
ATOM 991 N N . PRO A 1 131 ? -0.724 3.260 -19.010 1.00 96.19 131 PRO A N 1
ATOM 992 C CA . PRO A 1 131 ? -1.149 2.979 -20.386 1.00 96.19 131 PRO A CA 1
ATOM 993 C C . PRO A 1 131 ? -0.984 1.512 -20.809 1.00 96.19 131 PRO A C 1
ATOM 995 O O . PRO A 1 131 ? -1.544 1.108 -21.822 1.00 96.19 131 PRO A O 1
ATOM 998 N N . GLN A 1 132 ? -0.198 0.726 -20.067 1.00 96.75 132 GLN A N 1
ATOM 999 C CA . GLN A 1 132 ? 0.026 -0.698 -20.335 1.00 96.75 132 GLN A CA 1
ATOM 1000 C C . GLN A 1 132 ? -0.997 -1.596 -19.624 1.00 96.75 132 GLN A C 1
ATOM 1002 O O . GLN A 1 132 ? -1.104 -2.780 -19.944 1.00 96.75 132 GLN A O 1
ATOM 1007 N N . ILE A 1 133 ? -1.748 -1.052 -18.662 1.00 97.44 133 ILE A N 1
ATOM 1008 C CA . ILE A 1 133 ? -2.812 -1.776 -17.972 1.00 97.44 133 ILE A CA 1
ATOM 1009 C C . ILE A 1 133 ? -4.044 -1.821 -18.882 1.00 97.44 133 ILE A C 1
ATOM 1011 O O . ILE A 1 133 ? -4.488 -0.802 -19.405 1.00 97.44 133 ILE A O 1
ATOM 1015 N N . ALA A 1 134 ? -4.617 -3.010 -19.066 1.00 96.38 134 ALA A N 1
ATOM 1016 C CA . ALA A 1 134 ? -5.838 -3.160 -19.847 1.00 96.38 134 ALA A CA 1
ATOM 1017 C C . ALA A 1 134 ? -7.043 -2.539 -19.113 1.00 96.38 134 ALA A C 1
ATOM 1019 O O . ALA A 1 134 ? -7.411 -2.981 -18.023 1.00 96.38 134 ALA A O 1
ATOM 1020 N N . GLY A 1 135 ? -7.687 -1.555 -19.747 1.00 96.19 135 GLY A N 1
ATOM 1021 C CA . GLY A 1 135 ? -8.836 -0.837 -19.189 1.00 96.19 135 GLY A CA 1
ATOM 1022 C C . GLY A 1 135 ? -8.442 0.258 -18.196 1.00 96.19 135 GLY A C 1
ATOM 1023 O O . GLY A 1 135 ? -7.293 0.687 -18.147 1.00 96.19 135 GLY A O 1
ATOM 1024 N N . ASP A 1 136 ? -9.411 0.734 -17.413 1.00 97.38 136 ASP A N 1
ATOM 1025 C CA . ASP A 1 136 ? -9.151 1.731 -16.374 1.00 97.38 136 ASP A CA 1
ATOM 1026 C C . ASP A 1 136 ? -8.724 1.044 -15.060 1.00 97.38 136 ASP A C 1
ATOM 1028 O O . ASP A 1 136 ? -9.550 0.362 -14.435 1.00 97.38 136 ASP A O 1
ATOM 1032 N N . PRO A 1 137 ? -7.467 1.215 -14.598 1.00 97.75 137 PRO A N 1
ATOM 1033 C CA . PRO A 1 137 ? -7.020 0.630 -13.339 1.00 97.75 137 PRO A CA 1
ATOM 1034 C C . PRO A 1 137 ? -7.820 1.127 -12.128 1.00 97.75 137 PRO A C 1
ATOM 1036 O O . PRO A 1 137 ? -7.956 0.382 -11.158 1.00 97.75 137 PRO A O 1
ATOM 1039 N N . MET A 1 138 ? -8.388 2.339 -12.166 1.00 98.00 138 MET A N 1
ATOM 1040 C CA . MET A 1 138 ? -9.174 2.892 -11.057 1.00 98.00 138 MET A CA 1
ATOM 1041 C C . MET A 1 138 ? -10.558 2.257 -10.913 1.00 98.00 138 MET A C 1
ATOM 1043 O O . MET A 1 138 ? -11.156 2.316 -9.836 1.00 98.00 138 MET A O 1
ATOM 1047 N N . LEU A 1 139 ? -11.034 1.576 -11.959 1.00 97.50 139 LEU A N 1
ATOM 1048 C CA . LEU A 1 139 ? -12.290 0.826 -11.957 1.00 97.50 139 LEU A CA 1
ATOM 1049 C C . LEU A 1 139 ? -12.097 -0.668 -11.658 1.00 97.50 139 LEU A C 1
ATOM 1051 O O . LEU A 1 139 ? -13.066 -1.431 -11.659 1.00 97.50 139 LEU A O 1
ATOM 1055 N N . MET A 1 140 ? -10.867 -1.114 -11.380 1.00 97.25 140 MET A N 1
ATOM 1056 C CA . MET A 1 140 ? -10.615 -2.513 -11.047 1.00 97.25 140 MET A CA 1
ATOM 1057 C C . MET A 1 140 ? -11.270 -2.929 -9.715 1.00 97.25 140 MET A C 1
ATOM 1059 O O . MET A 1 140 ? -11.386 -2.124 -8.789 1.00 97.25 140 MET A O 1
ATOM 1063 N N . PRO A 1 141 ? -11.640 -4.217 -9.546 1.00 95.31 141 PRO A N 1
ATOM 1064 C CA . PRO A 1 141 ? -12.373 -4.672 -8.360 1.00 95.31 141 PRO A CA 1
ATOM 1065 C C . PRO A 1 141 ? -11.626 -4.514 -7.027 1.00 95.31 141 PRO A C 1
ATOM 1067 O O . PRO A 1 141 ? -12.244 -4.539 -5.962 1.00 95.31 141 PRO A O 1
ATOM 1070 N N . SER A 1 142 ? -10.295 -4.424 -7.055 1.00 96.00 142 SER A N 1
ATOM 1071 C CA . SER A 1 142 ? -9.473 -4.275 -5.855 1.00 96.00 142 SER A CA 1
ATOM 1072 C C . SER A 1 142 ? -8.140 -3.604 -6.162 1.00 96.00 142 SER A C 1
ATOM 1074 O O . SER A 1 142 ? -7.631 -3.694 -7.280 1.00 96.00 142 SER A O 1
ATOM 1076 N N . MET A 1 143 ? -7.530 -3.012 -5.130 1.00 97.75 143 MET A N 1
ATOM 1077 C CA . MET A 1 143 ? -6.151 -2.514 -5.195 1.00 97.75 143 MET A CA 1
ATOM 1078 C C . MET A 1 143 ? -5.180 -3.600 -5.686 1.00 97.75 143 MET A C 1
ATOM 1080 O O . MET A 1 143 ? -4.306 -3.341 -6.505 1.00 97.75 143 MET A O 1
ATOM 1084 N N . HIS A 1 144 ? -5.370 -4.842 -5.229 1.00 98.25 144 HIS A N 1
ATOM 1085 C CA . HIS A 1 144 ? -4.503 -5.967 -5.581 1.00 98.25 144 HIS A CA 1
ATOM 1086 C C . HIS A 1 144 ? -4.516 -6.322 -7.063 1.00 98.25 144 HIS A C 1
ATOM 1088 O O . HIS A 1 144 ? -3.481 -6.736 -7.566 1.00 98.25 144 HIS A O 1
ATOM 1094 N N . ARG A 1 145 ? -5.628 -6.108 -7.775 1.00 98.00 145 ARG A N 1
ATOM 1095 C CA . ARG A 1 145 ? -5.658 -6.313 -9.230 1.00 98.00 145 ARG A CA 1
ATOM 1096 C C . ARG A 1 145 ? -4.770 -5.325 -9.976 1.00 98.00 145 ARG A C 1
ATOM 1098 O O . ARG A 1 145 ? -4.091 -5.723 -10.913 1.00 98.00 145 ARG A O 1
ATOM 1105 N N . VAL A 1 146 ? -4.702 -4.077 -9.513 1.00 98.19 146 VAL A N 1
ATOM 1106 C CA . VAL A 1 146 ? -3.762 -3.094 -10.069 1.00 98.19 146 VAL A CA 1
ATOM 1107 C C . VAL A 1 146 ? -2.321 -3.522 -9.785 1.00 98.19 146 VAL A C 1
ATOM 1109 O O . VAL A 1 146 ? -1.475 -3.464 -10.671 1.00 98.19 146 VAL A O 1
ATOM 1112 N N . LEU A 1 147 ? -2.045 -4.011 -8.572 1.00 98.25 147 LEU A N 1
ATOM 1113 C CA . LEU A 1 147 ? -0.714 -4.501 -8.198 1.00 98.25 147 LEU A CA 1
ATOM 1114 C C . LEU A 1 147 ? -0.282 -5.741 -9.000 1.00 98.25 147 LEU A C 1
ATOM 1116 O O . LEU A 1 147 ? 0.903 -5.865 -9.300 1.00 98.25 147 LEU A O 1
ATOM 1120 N N . ASP A 1 148 ? -1.216 -6.626 -9.365 1.00 98.19 148 ASP A N 1
ATOM 1121 C CA . ASP A 1 148 ? -0.948 -7.772 -10.245 1.00 98.19 148 ASP A CA 1
ATOM 1122 C C . ASP A 1 148 ? -0.450 -7.299 -11.625 1.00 98.19 148 ASP A C 1
ATOM 1124 O O . ASP A 1 148 ? 0.560 -7.797 -12.124 1.00 98.19 148 ASP A O 1
ATOM 1128 N N . GLU A 1 149 ? -1.109 -6.300 -12.224 1.00 98.38 149 GLU A N 1
ATOM 1129 C CA . GLU A 1 149 ? -0.679 -5.743 -13.515 1.00 98.38 149 GLU A CA 1
ATOM 1130 C C . GLU A 1 149 ? 0.637 -4.962 -13.395 1.00 98.38 149 GLU A C 1
ATOM 1132 O O . GLU A 1 149 ? 1.505 -5.097 -14.255 1.00 98.38 149 GLU A O 1
ATOM 1137 N N . VAL A 1 150 ? 0.840 -4.212 -12.305 1.00 97.19 150 VAL A N 1
ATOM 1138 C CA . VAL A 1 150 ? 2.115 -3.527 -12.022 1.00 97.19 150 VAL A CA 1
ATOM 1139 C C . VAL A 1 150 ? 3.268 -4.530 -11.965 1.00 97.19 150 VAL A C 1
ATOM 1141 O O . VAL A 1 150 ? 4.284 -4.331 -12.626 1.00 97.19 150 VAL A O 1
ATOM 1144 N N . GLU A 1 151 ? 3.125 -5.614 -1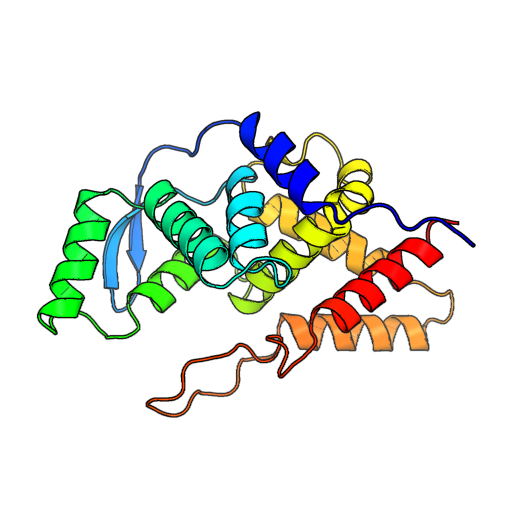1.199 1.00 97.31 151 GLU A N 1
ATOM 1145 C CA . GLU A 1 151 ? 4.155 -6.651 -11.091 1.00 97.31 151 GLU A CA 1
ATOM 1146 C C . GLU A 1 151 ? 4.447 -7.292 -12.449 1.00 97.31 151 GLU A C 1
ATOM 1148 O O . GLU A 1 151 ? 5.609 -7.416 -12.835 1.00 97.31 151 GLU A O 1
ATOM 1153 N N . LYS A 1 152 ? 3.402 -7.652 -13.199 1.00 97.06 152 LYS A N 1
ATOM 1154 C CA . LYS A 1 152 ? 3.525 -8.227 -14.541 1.00 97.06 152 LYS A CA 1
ATOM 1155 C C . LYS A 1 152 ? 4.296 -7.306 -15.487 1.00 97.06 152 LYS A C 1
ATOM 1157 O O . LYS A 1 152 ? 5.226 -7.774 -16.139 1.00 97.06 152 LYS A O 1
ATOM 1162 N N . ILE A 1 153 ? 3.959 -6.017 -15.528 1.00 94.81 153 ILE A N 1
ATOM 1163 C CA . ILE A 1 153 ? 4.650 -5.015 -16.356 1.00 94.81 153 ILE A CA 1
ATOM 1164 C C . ILE A 1 153 ? 6.123 -4.902 -15.943 1.00 94.81 153 ILE A C 1
ATOM 1166 O O . ILE A 1 153 ? 7.015 -4.889 -16.791 1.00 94.81 153 ILE A O 1
ATOM 1170 N N . VAL A 1 154 ? 6.403 -4.883 -14.637 1.00 91.38 154 VAL A N 1
ATOM 1171 C CA . VAL A 1 154 ? 7.777 -4.829 -14.121 1.00 91.38 154 VAL A CA 1
ATOM 1172 C C . VAL A 1 154 ? 8.570 -6.069 -14.531 1.00 91.38 154 VAL A C 1
ATOM 1174 O O . VAL A 1 154 ? 9.686 -5.931 -15.024 1.00 91.38 154 VAL A O 1
ATOM 1177 N N . VAL A 1 155 ? 8.009 -7.269 -14.389 1.00 92.06 155 VAL A N 1
ATOM 1178 C CA . VAL A 1 155 ? 8.673 -8.517 -14.800 1.00 92.06 155 VAL A CA 1
ATOM 1179 C C . VAL A 1 155 ? 8.907 -8.553 -16.313 1.00 92.06 155 VAL A C 1
ATOM 1181 O O . VAL A 1 155 ? 10.003 -8.897 -16.748 1.00 92.06 155 VAL A O 1
ATOM 1184 N N . GLN A 1 156 ? 7.925 -8.145 -17.121 1.00 91.69 156 GLN A N 1
ATOM 1185 C CA . GLN A 1 156 ? 8.065 -8.075 -18.581 1.00 91.69 156 GLN A CA 1
ATOM 1186 C C . GLN A 1 156 ? 9.169 -7.101 -19.005 1.00 91.69 156 GLN A C 1
ATOM 1188 O O . GLN A 1 156 ? 9.925 -7.389 -19.928 1.00 91.69 156 GLN A O 1
ATOM 1193 N N . SER A 1 157 ? 9.331 -5.988 -18.287 1.00 89.00 157 SER A N 1
ATOM 1194 C CA . SER A 1 157 ? 10.373 -5.001 -18.588 1.00 89.00 157 SER A CA 1
ATOM 1195 C C . SER A 1 157 ? 11.809 -5.475 -18.354 1.00 89.00 157 SER A C 1
ATOM 1197 O O . SER A 1 157 ? 12.745 -4.810 -18.795 1.00 89.00 157 SER A O 1
ATOM 1199 N N . MET A 1 158 ? 11.999 -6.591 -17.643 1.00 88.38 158 MET A N 1
ATOM 1200 C CA . MET A 1 158 ? 13.323 -7.156 -17.368 1.00 88.38 158 MET A CA 1
ATOM 1201 C C . MET A 1 158 ? 13.886 -7.954 -18.546 1.00 88.38 158 MET A C 1
ATOM 1203 O O . MET A 1 158 ? 15.023 -8.402 -18.452 1.00 88.38 158 MET A O 1
ATOM 1207 N N . GLN A 1 159 ? 13.119 -8.131 -19.625 1.00 88.69 159 GLN A N 1
ATOM 1208 C CA . GLN A 1 159 ? 13.549 -8.859 -20.813 1.00 88.69 159 GLN A CA 1
ATOM 1209 C C . GLN A 1 159 ? 14.597 -8.057 -21.594 1.00 88.69 159 GLN A C 1
ATOM 1211 O O . GLN A 1 159 ? 14.303 -7.007 -22.163 1.00 88.69 159 GLN A O 1
ATOM 1216 N N . SER A 1 160 ? 15.829 -8.558 -21.614 1.00 86.75 160 SER A N 1
ATOM 1217 C CA . SER A 1 160 ? 16.976 -7.963 -22.311 1.00 86.75 160 SER A CA 1
ATOM 1218 C C . SER A 1 160 ? 17.375 -8.731 -23.574 1.00 86.75 160 SER A C 1
ATOM 1220 O O . SER A 1 160 ? 18.182 -8.238 -24.361 1.00 86.75 160 SER A O 1
ATOM 1222 N N . GLY A 1 161 ? 16.812 -9.928 -23.772 1.00 90.56 161 GLY A N 1
ATOM 1223 C CA . GLY A 1 161 ? 17.169 -10.842 -24.860 1.00 90.56 161 GLY A CA 1
ATOM 1224 C C . GLY A 1 161 ? 18.279 -11.835 -24.497 1.00 90.56 161 GLY A C 1
ATOM 1225 O O . GLY A 1 161 ? 18.534 -12.749 -25.278 1.00 90.56 161 GLY A O 1
ATOM 1226 N N . ASP A 1 162 ? 18.897 -11.701 -23.317 1.00 94.88 162 ASP A N 1
ATOM 1227 C CA . ASP A 1 162 ? 19.759 -12.716 -22.701 1.00 94.88 162 ASP A CA 1
ATOM 1228 C C . ASP A 1 162 ? 18.949 -13.514 -21.657 1.00 94.88 162 ASP A C 1
ATOM 1230 O O . ASP A 1 162 ? 18.690 -13.002 -20.560 1.00 94.88 162 ASP A O 1
ATOM 1234 N N . PRO A 1 163 ? 18.576 -14.779 -21.946 1.00 94.94 163 PRO A N 1
ATOM 1235 C CA . PRO A 1 163 ? 17.751 -15.586 -21.049 1.00 94.94 163 PRO A CA 1
ATOM 1236 C C . PRO A 1 163 ? 18.343 -15.763 -19.647 1.00 94.94 163 PRO A C 1
ATOM 1238 O O . PRO A 1 163 ? 17.598 -15.836 -18.667 1.00 94.94 163 PRO A O 1
ATOM 1241 N N . GLU A 1 164 ? 19.671 -15.829 -19.517 1.00 94.62 164 GLU A N 1
ATOM 1242 C CA . GLU A 1 164 ? 20.292 -16.001 -18.206 1.00 94.62 164 GLU A CA 1
ATOM 1243 C C . GLU A 1 164 ? 20.247 -14.713 -17.384 1.00 94.62 164 GLU A C 1
ATOM 1245 O O . GLU A 1 164 ? 19.987 -14.750 -16.176 1.00 94.62 164 GLU A O 1
ATOM 1250 N N . ALA A 1 165 ? 20.515 -13.567 -18.016 1.00 91.31 165 ALA A N 1
ATOM 1251 C CA . ALA A 1 165 ? 20.416 -12.271 -17.355 1.00 91.31 165 ALA A CA 1
ATOM 1252 C C . ALA A 1 165 ? 18.976 -11.982 -16.916 1.00 91.31 165 ALA A C 1
ATOM 1254 O O . ALA A 1 165 ? 18.765 -11.586 -15.766 1.00 91.31 165 ALA A O 1
ATOM 1255 N N . ASP A 1 166 ? 18.005 -12.271 -17.781 1.00 90.56 166 ASP A N 1
ATOM 1256 C CA . ASP A 1 166 ? 16.578 -12.076 -17.524 1.00 90.56 166 ASP A CA 1
ATOM 1257 C C . ASP A 1 166 ? 16.112 -12.947 -16.347 1.00 90.56 166 AS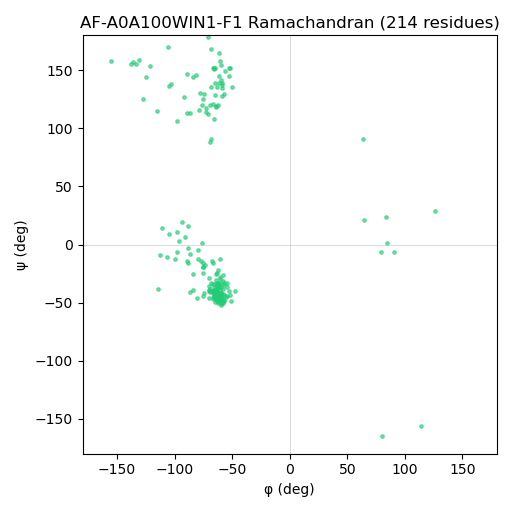P A C 1
ATOM 1259 O O . ASP A 1 166 ? 15.487 -12.453 -15.403 1.00 90.56 166 ASP A O 1
ATOM 1263 N N . GLN A 1 167 ? 16.503 -14.228 -16.324 1.00 93.50 167 GLN A N 1
ATOM 1264 C CA . GLN A 1 167 ? 16.168 -15.134 -15.223 1.00 93.50 167 GLN A CA 1
ATOM 1265 C C . GLN A 1 167 ? 16.806 -14.696 -13.896 1.00 93.50 167 GLN A C 1
ATOM 1267 O O . GLN A 1 167 ? 16.156 -14.756 -12.847 1.00 93.50 167 GLN A O 1
ATOM 1272 N N . ARG A 1 168 ? 18.066 -14.233 -13.910 1.00 92.44 168 ARG A N 1
ATOM 1273 C CA . ARG A 1 168 ? 18.734 -13.697 -12.710 1.00 92.44 168 ARG A CA 1
ATOM 1274 C C . ARG A 1 168 ? 18.033 -12.440 -12.193 1.00 92.44 168 ARG A C 1
ATOM 1276 O O . ARG A 1 168 ? 17.818 -12.325 -10.983 1.00 92.44 168 ARG A O 1
ATOM 1283 N N . ALA A 1 169 ? 17.664 -11.517 -13.082 1.00 87.06 169 ALA A N 1
ATOM 1284 C CA . ALA A 1 169 ? 16.957 -10.289 -12.730 1.00 87.06 169 ALA A CA 1
ATOM 1285 C C . ALA A 1 169 ? 15.579 -10.589 -12.125 1.00 87.06 169 ALA A C 1
ATOM 1287 O O . ALA A 1 169 ? 15.262 -10.087 -11.041 1.00 87.06 169 ALA A O 1
ATOM 1288 N N . HIS A 1 170 ? 14.818 -11.478 -12.764 1.00 90.19 170 HIS A N 1
ATOM 1289 C CA . HIS A 1 170 ? 13.520 -11.936 -12.284 1.00 90.19 170 HIS A CA 1
ATOM 1290 C C . HIS A 1 170 ? 13.624 -12.602 -10.904 1.00 90.19 170 HIS A C 1
ATOM 1292 O O . HIS A 1 170 ? 12.953 -12.172 -9.966 1.00 90.19 170 HIS A O 1
ATOM 1298 N N . ASN A 1 171 ? 14.522 -13.578 -10.725 1.00 91.50 171 ASN A N 1
ATOM 1299 C CA . ASN A 1 171 ? 14.707 -14.259 -9.437 1.00 91.50 171 ASN A CA 1
ATOM 1300 C C . ASN A 1 171 ? 15.107 -13.280 -8.325 1.00 91.50 171 ASN A C 1
ATOM 1302 O O . ASN A 1 171 ? 14.588 -13.355 -7.212 1.00 91.50 171 ASN A O 1
ATOM 1306 N N . SER A 1 172 ? 16.002 -12.335 -8.625 1.00 90.69 172 SER A N 1
ATOM 1307 C CA . SER A 1 172 ? 16.412 -11.291 -7.683 1.00 90.69 172 SER A CA 1
ATOM 1308 C C . SER A 1 172 ? 15.249 -10.371 -7.301 1.00 90.69 172 SER A C 1
ATOM 1310 O O . SER A 1 172 ? 15.084 -10.016 -6.133 1.00 90.69 172 SER A O 1
ATOM 1312 N N . TYR A 1 173 ? 14.405 -9.990 -8.261 1.00 89.75 173 TYR A N 1
ATOM 1313 C CA . TYR A 1 173 ? 13.205 -9.199 -7.999 1.00 89.75 173 TYR A CA 1
ATOM 1314 C C . TYR A 1 173 ? 12.187 -9.955 -7.138 1.00 89.75 173 TYR A C 1
ATOM 1316 O O . TYR A 1 173 ? 11.775 -9.438 -6.099 1.00 89.75 173 TYR A O 1
ATOM 1324 N N . MET A 1 174 ? 11.859 -11.198 -7.496 1.00 92.94 174 MET A N 1
ATOM 1325 C CA . MET A 1 174 ? 10.909 -12.020 -6.741 1.00 92.94 174 MET A CA 1
ATOM 1326 C C . MET A 1 174 ? 11.415 -12.313 -5.330 1.00 92.94 174 MET A C 1
ATOM 1328 O O . MET A 1 174 ? 10.664 -12.184 -4.366 1.00 92.94 174 MET A O 1
ATOM 1332 N N . HIS A 1 175 ? 12.705 -12.613 -5.170 1.00 90.50 175 HIS A N 1
ATOM 1333 C CA . HIS A 1 175 ? 13.303 -12.772 -3.849 1.00 90.50 175 HIS A CA 1
ATOM 1334 C C . HIS A 1 175 ? 13.191 -11.478 -3.029 1.00 90.50 175 HIS A C 1
ATOM 1336 O O . HIS A 1 175 ? 12.843 -11.513 -1.851 1.00 90.50 175 HIS A O 1
ATOM 1342 N N . ARG A 1 176 ? 13.419 -10.307 -3.634 1.00 87.94 176 ARG A N 1
ATOM 1343 C CA . ARG A 1 176 ? 13.249 -9.030 -2.928 1.00 87.94 176 ARG A CA 1
ATOM 1344 C C . ARG A 1 176 ? 11.810 -8.775 -2.499 1.00 87.94 176 ARG A C 1
ATOM 1346 O O . ARG A 1 176 ? 11.639 -8.257 -1.404 1.00 87.94 176 ARG A O 1
ATOM 1353 N N . LEU A 1 177 ? 10.807 -9.134 -3.295 1.00 87.81 177 LEU A N 1
ATOM 1354 C CA . LEU A 1 177 ? 9.400 -8.942 -2.928 1.00 87.81 177 LEU A CA 1
ATOM 1355 C C . LEU A 1 177 ? 8.911 -9.956 -1.886 1.00 87.81 177 LEU A C 1
ATOM 1357 O O . LEU A 1 177 ? 8.249 -9.569 -0.925 1.00 87.81 177 LEU A O 1
ATOM 1361 N N . TYR A 1 178 ? 9.254 -11.233 -2.061 1.00 91.69 178 TYR A N 1
ATOM 1362 C CA . TYR A 1 178 ? 8.587 -12.346 -1.379 1.00 91.69 178 TYR A CA 1
ATOM 1363 C C . TYR A 1 178 ? 9.441 -13.099 -0.368 1.00 91.69 178 TYR A C 1
ATOM 1365 O O . TYR A 1 178 ? 8.896 -13.930 0.357 1.00 91.69 178 TYR A O 1
ATOM 1373 N N . ALA A 1 179 ? 10.752 -12.847 -0.291 1.00 87.06 179 ALA A N 1
ATOM 1374 C CA . ALA A 1 179 ? 11.560 -13.511 0.724 1.00 87.06 179 ALA A CA 1
ATOM 1375 C C . ALA A 1 179 ? 11.020 -13.177 2.126 1.00 87.06 179 ALA A C 1
ATOM 1377 O O . ALA A 1 179 ? 10.711 -11.998 2.371 1.00 87.06 179 ALA A O 1
ATOM 1378 N N . PRO A 1 180 ? 10.940 -14.180 3.026 1.00 79.69 180 PRO A N 1
ATOM 1379 C CA . PRO A 1 180 ? 10.513 -13.982 4.402 1.00 79.69 180 PRO A CA 1
ATOM 1380 C C . PRO A 1 180 ? 11.287 -12.834 5.037 1.00 79.69 180 PRO A C 1
ATOM 1382 O O . PRO A 1 180 ? 12.510 -12.736 4.886 1.00 79.69 180 PRO A O 1
ATOM 1385 N N . ASP A 1 181 ? 10.581 -11.966 5.752 1.00 68.56 181 ASP A N 1
ATOM 1386 C CA . ASP A 1 181 ? 11.255 -10.961 6.556 1.00 68.56 181 ASP A CA 1
ATOM 1387 C C . ASP A 1 181 ? 12.046 -11.664 7.667 1.00 68.56 181 ASP A C 1
ATOM 1389 O O . ASP A 1 181 ? 11.599 -12.653 8.255 1.00 68.56 181 ASP A O 1
ATOM 1393 N N . LYS A 1 182 ? 13.265 -11.185 7.934 1.00 58.53 182 LYS A N 1
ATOM 1394 C CA . LYS A 1 182 ? 14.032 -11.671 9.085 1.00 58.53 182 LYS A CA 1
ATOM 1395 C C . LYS A 1 182 ? 13.235 -11.343 10.359 1.00 58.53 182 LYS A C 1
ATOM 1397 O O . LYS A 1 182 ? 12.697 -10.238 10.438 1.00 58.53 182 LYS A O 1
ATOM 1402 N N . PRO A 1 183 ? 13.164 -12.248 11.352 1.00 47.56 183 PRO A N 1
ATOM 1403 C CA . PRO A 1 183 ? 12.489 -11.952 12.610 1.00 47.56 183 PRO A CA 1
ATOM 1404 C C . PRO A 1 183 ? 13.136 -10.734 13.277 1.00 47.56 183 PRO A C 1
ATOM 1406 O O . PRO A 1 183 ? 14.362 -10.611 13.322 1.00 47.56 183 PRO A O 1
ATOM 1409 N N . LEU A 1 184 ? 12.296 -9.828 13.763 1.00 41.22 184 LEU A N 1
ATOM 1410 C CA . LEU A 1 184 ? 12.691 -8.524 14.291 1.00 41.22 184 LEU A CA 1
ATOM 1411 C C . LEU A 1 184 ? 13.116 -8.646 15.751 1.00 41.22 184 LEU A C 1
ATOM 1413 O O . LEU A 1 184 ? 12.537 -9.434 16.503 1.00 41.22 184 LEU A O 1
ATOM 1417 N N . LYS A 1 185 ? 14.116 -7.868 16.178 1.00 37.41 185 LYS A N 1
ATOM 1418 C CA . LYS A 1 185 ? 14.492 -7.805 17.596 1.00 37.41 185 LYS A CA 1
ATOM 1419 C C . LYS A 1 185 ? 13.553 -6.854 18.345 1.00 37.41 185 LYS A C 1
ATOM 1421 O O . LYS A 1 185 ? 13.085 -5.855 17.809 1.00 37.41 185 LYS A O 1
ATOM 1426 N N . ARG A 1 186 ? 13.267 -7.170 19.611 1.00 29.31 186 ARG A N 1
ATOM 1427 C CA . ARG A 1 186 ? 12.383 -6.378 20.485 1.00 29.31 186 ARG A CA 1
ATOM 1428 C C . ARG A 1 186 ? 12.914 -4.942 20.632 1.00 29.31 186 ARG A C 1
ATOM 1430 O O . ARG A 1 186 ? 14.073 -4.774 20.998 1.00 29.31 186 ARG A O 1
ATOM 1437 N N . GLY A 1 187 ? 12.071 -3.938 20.377 1.00 28.56 187 GLY A N 1
ATOM 1438 C CA . GLY A 1 187 ? 12.433 -2.511 20.445 1.00 28.56 187 GLY A CA 1
ATOM 1439 C C . GLY A 1 187 ? 13.076 -1.945 19.172 1.00 28.56 187 GLY A C 1
ATOM 1440 O O . GLY A 1 187 ? 13.424 -0.769 19.130 1.00 28.56 187 GLY A O 1
ATOM 1441 N N . GLU A 1 188 ? 13.230 -2.760 18.128 1.00 29.89 188 GLU A N 1
ATOM 1442 C CA . GLU A 1 188 ? 13.710 -2.322 16.823 1.00 29.89 188 GLU A CA 1
ATOM 1443 C C . GLU A 1 188 ? 12.502 -1.895 15.979 1.00 29.89 188 GLU A C 1
ATOM 1445 O O . GLU A 1 188 ? 11.649 -2.714 15.635 1.00 29.89 188 GLU A O 1
ATOM 1450 N N . MET A 1 189 ? 12.397 -0.600 15.662 1.00 32.72 189 MET A N 1
ATOM 1451 C CA . MET A 1 189 ? 11.413 -0.141 14.684 1.00 32.72 189 MET A CA 1
ATOM 1452 C C . MET A 1 189 ? 11.754 -0.801 13.348 1.00 32.72 189 MET A C 1
ATOM 1454 O O . MET A 1 189 ? 12.856 -0.623 12.821 1.00 32.72 189 MET A O 1
ATOM 1458 N N . VAL A 1 190 ? 10.815 -1.577 12.815 1.00 38.50 190 VAL A N 1
ATOM 1459 C CA . VAL A 1 190 ? 10.980 -2.310 11.563 1.00 38.50 190 VAL A CA 1
ATOM 1460 C C . VAL A 1 190 ? 11.053 -1.310 10.427 1.00 38.50 190 VAL A C 1
ATOM 1462 O O . VAL A 1 190 ? 10.042 -0.939 9.843 1.00 38.50 190 VAL A O 1
ATOM 1465 N N . LYS A 1 191 ? 12.256 -0.865 10.083 1.00 39.03 191 LYS A N 1
ATOM 1466 C CA . LYS A 1 191 ? 12.504 -0.349 8.743 1.00 39.03 191 LYS A CA 1
ATOM 1467 C C . LYS A 1 191 ? 12.518 -1.579 7.838 1.00 39.03 191 LYS A C 1
ATOM 1469 O O . LYS A 1 191 ? 13.382 -2.439 8.030 1.00 39.03 191 LYS A O 1
ATOM 1474 N N . PRO A 1 192 ? 11.555 -1.736 6.914 1.00 40.81 192 PRO A N 1
ATOM 1475 C CA . PRO A 1 192 ? 11.545 -2.888 6.026 1.00 40.81 192 PRO A CA 1
ATOM 1476 C C . PRO A 1 192 ? 12.894 -3.038 5.316 1.00 40.81 192 PRO A C 1
ATOM 1478 O O . PRO A 1 192 ? 13.576 -2.052 5.0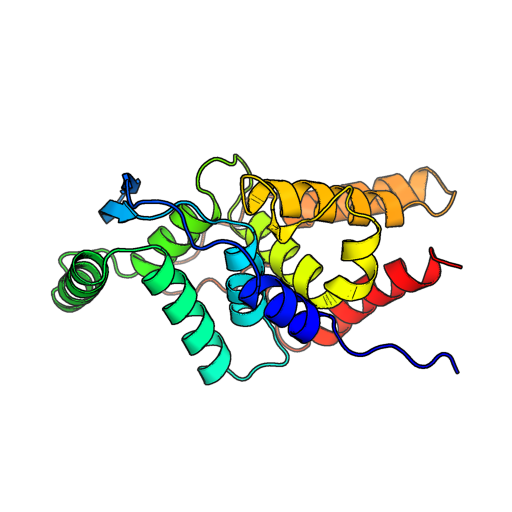74 1.00 40.81 192 PRO A O 1
ATOM 1481 N N . SER A 1 193 ? 13.297 -4.248 4.938 1.00 37.19 193 SER A N 1
ATOM 1482 C CA . SER A 1 193 ? 14.609 -4.480 4.293 1.00 37.19 193 SER A CA 1
ATOM 1483 C C . SER A 1 193 ? 14.822 -3.732 2.959 1.00 37.19 193 SER A C 1
ATOM 1485 O O . SER A 1 193 ? 15.943 -3.667 2.462 1.00 37.19 193 SER A O 1
ATOM 1487 N N . TRP A 1 194 ? 13.756 -3.168 2.384 1.00 41.78 194 TRP A N 1
ATOM 1488 C CA . TRP A 1 194 ? 13.745 -2.286 1.209 1.00 41.78 194 TRP A CA 1
ATOM 1489 C C . TRP A 1 194 ? 13.695 -0.790 1.560 1.00 41.78 194 TRP A C 1
ATOM 1491 O O . TRP A 1 194 ? 13.793 0.053 0.669 1.00 41.78 194 TRP A O 1
ATOM 1501 N N . TRP A 1 195 ? 13.529 -0.452 2.839 1.00 37.81 195 TRP A N 1
ATOM 1502 C CA . TRP A 1 195 ? 13.618 0.906 3.347 1.00 37.81 195 TRP A CA 1
ATOM 1503 C C . TRP A 1 195 ? 15.064 1.373 3.186 1.00 37.81 195 TRP A C 1
ATOM 1505 O O . TRP A 1 195 ? 15.972 0.735 3.728 1.00 37.81 195 TRP A O 1
ATOM 1515 N N . PRO A 1 196 ? 15.315 2.457 2.444 1.00 40.69 196 PRO A N 1
ATOM 1516 C CA . PRO A 1 196 ? 16.672 2.902 2.205 1.00 40.69 196 PRO A CA 1
ATOM 1517 C C . PRO A 1 196 ? 17.298 3.321 3.533 1.00 40.69 196 PRO A C 1
ATOM 1519 O O . PRO A 1 196 ? 16.829 4.258 4.183 1.00 40.69 196 PRO A O 1
ATOM 1522 N N . SER A 1 197 ? 18.372 2.642 3.928 1.00 42.91 197 SER A N 1
ATOM 1523 C CA . SER A 1 197 ? 19.393 3.258 4.766 1.00 42.91 197 SER A CA 1
ATOM 1524 C C . SER A 1 197 ? 20.084 4.290 3.877 1.00 42.91 197 SER A C 1
ATOM 1526 O O . SER A 1 197 ? 21.001 3.955 3.136 1.00 42.91 197 SER A O 1
ATOM 1528 N N . ASP A 1 198 ? 19.528 5.499 3.862 1.00 36.66 198 ASP A N 1
ATOM 1529 C CA . ASP A 1 198 ? 20.079 6.692 3.223 1.00 36.66 198 ASP A CA 1
ATOM 1530 C C . ASP A 1 198 ? 20.206 6.581 1.677 1.00 36.66 198 ASP A C 1
ATOM 1532 O O . ASP A 1 198 ? 21.224 6.155 1.139 1.00 36.66 198 ASP A O 1
ATOM 1536 N N . GLY A 1 199 ? 19.160 6.986 0.925 1.00 39.41 199 GLY A N 1
ATOM 1537 C CA . GLY A 1 199 ? 19.270 7.258 -0.533 1.00 39.41 199 GLY A CA 1
ATOM 1538 C C . GLY A 1 199 ? 18.306 6.554 -1.515 1.00 39.41 199 GLY A C 1
ATOM 1539 O O . GLY A 1 199 ? 18.668 6.345 -2.675 1.00 39.41 199 GLY A O 1
ATOM 1540 N N . GLY A 1 200 ? 17.084 6.195 -1.099 1.00 36.53 200 GLY A N 1
ATOM 1541 C CA . GLY A 1 200 ? 16.111 5.382 -1.867 1.00 36.53 200 GLY A CA 1
ATOM 1542 C C . GLY A 1 200 ? 15.747 5.854 -3.265 1.00 36.53 200 GLY A C 1
ATOM 1543 O O . GLY A 1 200 ? 15.633 5.037 -4.186 1.00 36.53 200 GLY A O 1
ATOM 1544 N N . ALA A 1 201 ? 15.662 7.167 -3.443 1.00 41.28 201 ALA A N 1
ATOM 1545 C CA . ALA A 1 201 ? 15.337 7.791 -4.711 1.00 41.28 201 ALA A CA 1
ATOM 1546 C C . ALA A 1 201 ? 16.272 7.316 -5.832 1.00 41.28 201 ALA A C 1
ATOM 1548 O O . ALA A 1 201 ? 15.835 7.116 -6.960 1.00 41.28 201 ALA A O 1
ATOM 1549 N N . ALA A 1 202 ? 17.543 7.029 -5.530 1.00 40.06 202 ALA A N 1
ATOM 1550 C CA . ALA A 1 202 ? 18.520 6.590 -6.524 1.00 40.06 202 ALA A CA 1
ATOM 1551 C C . ALA A 1 202 ? 18.349 5.127 -6.978 1.00 40.06 202 ALA A C 1
ATOM 1553 O O . ALA A 1 202 ? 18.811 4.771 -8.066 1.00 40.06 202 ALA A O 1
ATOM 1554 N N . ALA A 1 203 ? 17.733 4.262 -6.167 1.00 40.59 203 ALA A N 1
ATOM 1555 C CA . ALA A 1 203 ? 17.456 2.868 -6.523 1.00 40.59 203 ALA A CA 1
ATOM 1556 C C . ALA A 1 203 ? 16.124 2.745 -7.279 1.00 40.59 203 ALA A C 1
ATOM 1558 O O . ALA A 1 203 ? 16.062 2.070 -8.308 1.00 40.59 203 ALA A O 1
ATOM 1559 N N . ASN A 1 204 ? 15.106 3.489 -6.840 1.00 41.59 204 ASN A N 1
ATOM 1560 C CA . ASN A 1 204 ? 13.817 3.583 -7.527 1.00 41.59 204 ASN A CA 1
ATOM 1561 C C . ASN A 1 204 ? 13.954 4.305 -8.875 1.00 41.59 204 ASN A C 1
ATOM 1563 O O . ASN A 1 204 ? 13.445 3.814 -9.880 1.00 41.59 204 ASN A O 1
ATOM 1567 N N . ALA A 1 205 ? 14.755 5.376 -8.948 1.00 42.47 205 ALA A N 1
ATOM 1568 C CA . ALA A 1 205 ? 15.123 6.003 -10.218 1.00 42.47 205 ALA A CA 1
ATOM 1569 C C . ALA A 1 205 ? 15.913 5.048 -11.122 1.00 42.47 205 ALA A C 1
ATOM 1571 O O . ALA A 1 205 ? 15.760 5.093 -12.334 1.00 42.47 205 ALA A O 1
ATOM 1572 N N . ARG A 1 206 ? 16.738 4.139 -10.581 1.00 44.81 206 ARG A N 1
ATOM 1573 C CA . ARG A 1 206 ? 17.434 3.125 -11.396 1.00 44.81 206 ARG A CA 1
ATOM 1574 C C . ARG A 1 206 ? 16.481 2.079 -11.975 1.00 44.81 206 ARG A C 1
ATOM 1576 O O . ARG A 1 206 ? 16.637 1.732 -13.141 1.00 44.81 206 ARG A O 1
ATOM 1583 N N . ALA A 1 207 ? 15.495 1.621 -11.206 1.00 40.81 207 ALA A N 1
ATOM 1584 C CA . ALA A 1 207 ? 14.453 0.721 -11.702 1.00 40.81 207 ALA A CA 1
ATOM 1585 C C . ALA A 1 207 ? 13.560 1.413 -12.750 1.00 40.81 207 ALA A C 1
ATOM 1587 O O . ALA A 1 207 ? 13.340 0.861 -13.825 1.00 40.81 207 ALA A O 1
ATOM 1588 N N 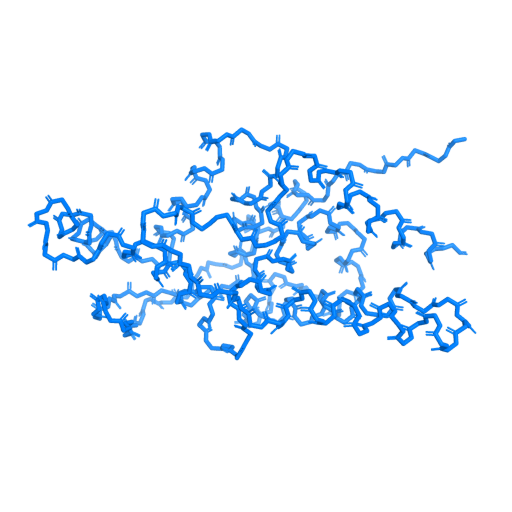. ALA A 1 208 ? 13.151 2.662 -12.501 1.00 41.84 208 ALA A N 1
ATOM 1589 C CA . ALA A 1 208 ? 12.422 3.483 -13.470 1.00 41.84 208 ALA A CA 1
ATOM 1590 C C . ALA A 1 208 ? 13.245 3.764 -14.746 1.00 41.84 208 ALA A C 1
ATOM 1592 O O . ALA A 1 208 ? 12.714 3.711 -15.852 1.00 41.84 208 ALA A O 1
ATOM 1593 N N . ARG A 1 209 ? 14.564 3.974 -14.628 1.00 46.69 209 ARG A N 1
ATOM 1594 C CA . ARG A 1 209 ? 15.488 4.118 -15.771 1.00 46.69 209 ARG A CA 1
ATOM 1595 C C . ARG A 1 209 ? 15.675 2.830 -16.563 1.00 46.69 209 ARG A C 1
ATOM 1597 O O . ARG A 1 209 ? 15.906 2.907 -17.766 1.00 46.69 209 ARG A O 1
ATOM 1604 N N . ALA A 1 210 ? 15.620 1.669 -15.913 1.00 44.69 210 ALA A N 1
ATOM 1605 C CA . ALA A 1 210 ? 15.643 0.382 -16.603 1.00 44.69 210 ALA A CA 1
ATOM 1606 C C . ALA A 1 210 ? 14.358 0.195 -17.429 1.00 44.69 210 ALA A C 1
ATOM 1608 O O . ALA A 1 210 ? 14.448 -0.099 -18.616 1.00 44.69 210 ALA A O 1
ATOM 1609 N N . LEU A 1 211 ? 13.200 0.516 -16.842 1.00 36.22 211 LEU A N 1
ATOM 1610 C CA . LEU A 1 211 ? 11.889 0.537 -17.504 1.00 36.22 211 LEU A CA 1
ATOM 1611 C C . LEU A 1 211 ? 11.814 1.533 -18.681 1.00 36.22 211 LEU A C 1
ATOM 1613 O O . LEU A 1 211 ? 11.222 1.238 -19.712 1.00 36.22 211 LEU A O 1
ATOM 1617 N N . ALA A 1 212 ? 12.430 2.712 -18.560 1.00 36.12 212 ALA A N 1
ATOM 1618 C CA . ALA A 1 212 ? 12.435 3.724 -19.622 1.00 36.12 212 ALA A CA 1
ATOM 1619 C C . ALA A 1 212 ? 13.376 3.392 -20.800 1.00 36.12 212 ALA A C 1
ATOM 1621 O O . ALA A 1 212 ? 13.238 3.971 -21.878 1.00 36.12 212 ALA A O 1
ATOM 1622 N N . LYS A 1 213 ? 14.351 2.492 -20.608 1.00 39.56 213 LYS A N 1
ATO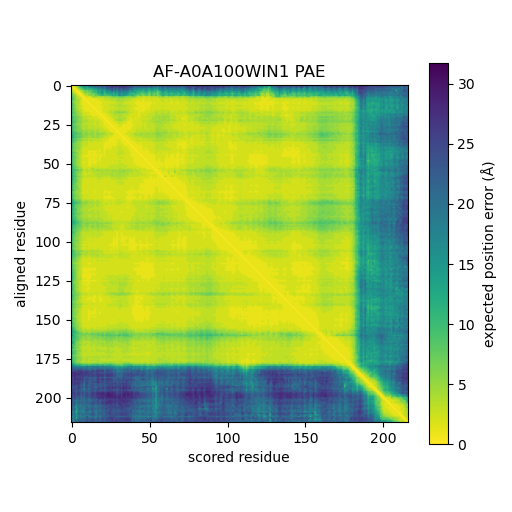M 1623 C CA . LYS A 1 213 ? 15.293 2.068 -21.659 1.00 39.56 213 LYS A CA 1
ATOM 1624 C C . LYS A 1 213 ? 14.743 0.962 -22.557 1.00 39.56 213 LYS A C 1
ATOM 1626 O O . LYS A 1 213 ? 15.190 0.875 -23.691 1.00 39.56 213 LYS A O 1
ATOM 1631 N N . THR A 1 214 ? 13.801 0.159 -22.071 1.00 35.00 214 THR A N 1
ATOM 1632 C CA . THR A 1 214 ? 13.143 -0.916 -22.833 1.00 35.00 214 THR A CA 1
ATOM 1633 C C . THR A 1 214 ? 11.927 -0.443 -23.637 1.00 35.00 214 THR A C 1
ATOM 1635 O O . THR A 1 214 ? 11.416 -1.191 -24.460 1.00 35.00 214 THR A O 1
ATOM 1638 N N . ALA A 1 215 ? 11.486 0.807 -23.450 1.00 33.91 215 ALA A N 1
ATOM 1639 C CA . ALA A 1 215 ? 10.371 1.426 -24.177 1.00 33.91 215 ALA A CA 1
ATOM 1640 C C . ALA A 1 215 ? 10.797 2.226 -25.436 1.00 33.91 215 ALA A C 1
ATOM 1642 O O . ALA A 1 215 ? 10.056 3.100 -25.891 1.00 33.91 215 ALA A O 1
ATOM 1643 N N . ARG A 1 216 ? 11.998 1.976 -25.973 1.00 34.78 216 ARG A N 1
ATOM 1644 C CA . ARG A 1 216 ? 12.522 2.531 -27.235 1.00 34.78 216 ARG A CA 1
ATOM 1645 C C . ARG A 1 216 ? 12.914 1.401 -28.168 1.00 34.78 216 ARG A C 1
ATOM 1647 O O . ARG A 1 216 ? 12.765 1.613 -29.388 1.00 34.78 216 ARG A O 1
#

Nearest PDB structures (foldseek):
  3w5k-assembly1_A  TM=2.013E-01  e=1.002E+00  Homo sapiens
  1gcj-assembly1_B  TM=1.873E-01  e=2.912E+00  Mus musculus

Sequence (216 aa):
MAIEPPPGFTDLLGDAEDAPPLGEPVLFKLDGVGTLWARKPRPRSLAVLAAAYNDALDGAARNAYLTRFLTDHIDTTDYERLIADMAFGRAPEDTIDRLLAGLCTWGTARPYKAVLSLAVTAGAGWRTIRPQIAGDPMLMPSMHRVLDEVEKIVVQSMQSGDPEADQRAHNSYMHRLYAPDKPLKRGEMVKPSWWPSDGGAAANARAARALAKTAR

Foldseek 3Di:
DDDDDAFQLVVQQVLLVVFDAFDFWDWDQFPQQGTFTWTAAAQSLLSLLLQLPDPVDDPVSNVVSLVVSLPSTGPPVSVVVSVVCCVVVVGDPCNSVSSQQCRLCPPHPFGSQLSSVLSNLCRRCVVPQQVVDPDHRSHDPHSVVSSVSSVVLLLVLLDPPPPVSSVVVNVVVCCSRHPDFDDDDPPDDCPDPLNDPPDNVVVSVVSSVSSVVSVD

Secondary structure (DSSP, 8-state):
-PPPPPPTHHHHHHHHHHSPPP---EEEEETTTEEEEEPPP-HHHHHHHHHHT-TTS-HHHHHHHHHHHHHHHB-HHHHHHHHHHHHTTSS-TTHHHHHHHHHHTTT--S-HHHHHHHHHHHHHTHHHHGGGSSS-GGGSS-HHHHHHHHHHHHHHTT--S-HHHHHHHHHHHHHHHHSPPPPPPTT-----TTS-SS-THHHHHHHHHHHHHS--

Mean predicted aligned error: 8.01 Å

pLDDT: mean 83.78, std 20.93, range [28.56, 98.38]

Organism: Mycolicibacterium canariasense (NCBI:txid228230)